Protein AF-A0A947BM06-F1 (afdb_monomer_lite)

Foldseek 3Di:
DVVLVPDDPVVPPPDPDPDQWDKDADVVVSDIDIDGPPDDPVVVVCCCPPVRPNPVPPPPVPDDVVPDPDDPDQFLLNVCCVPPPVVQEACPPDADDLGQFYHLQCVPVVDPPVVLQCCQACLVVCVVVPPVVSVVRCVVNVVRGDDRPNDDPVNSVSNVVVSVVSNCVVVVVVVVPDDDDDPDDDDDDPDPDPPPQDWDKAPWAKEQDPQPDQKIKIWIKTFGAAQAKKKFQAKDFPQAPGKWKWFFDQDPNDTDIHTDNMDIAGGRGMDTADPNGIIIIGGGGPGRADFQDWTWMWIAIPSRDIDIDIHTYHHD

Structure (mmCIF, N/CA/C/O backbone):
data_AF-A0A947BM06-F1
#
_entry.id   AF-A0A947BM06-F1
#
loop_
_atom_site.group_PDB
_atom_site.id
_atom_site.type_symbol
_atom_site.label_atom_id
_atom_site.label_alt_id
_atom_site.label_comp_id
_atom_site.label_asym_id
_atom_site.label_entity_id
_atom_site.label_seq_id
_atom_site.pdbx_PDB_ins_code
_atom_site.Cartn_x
_atom_site.Cartn_y
_atom_site.Cartn_z
_atom_site.occupancy
_atom_site.B_iso_or_equiv
_atom_site.auth_seq_id
_atom_site.auth_comp_id
_atom_site.auth_asym_id
_atom_site.auth_atom_id
_atom_site.pdbx_PDB_model_num
ATOM 1 N N . ARG A 1 1 ? -14.288 36.828 3.542 1.00 54.41 1 ARG A N 1
ATOM 2 C CA . ARG A 1 1 ? -12.883 36.647 3.086 1.00 54.41 1 ARG A CA 1
ATOM 3 C C . ARG A 1 1 ? -11.988 37.841 3.443 1.00 54.41 1 ARG A C 1
ATOM 5 O O . ARG A 1 1 ? -11.092 37.630 4.241 1.00 54.41 1 ARG A O 1
ATOM 12 N N . LYS A 1 2 ? -12.253 39.080 2.983 1.00 57.00 2 LYS A N 1
ATOM 13 C CA . LYS A 1 2 ? -11.420 40.270 3.309 1.00 57.00 2 LYS A CA 1
ATOM 14 C C . LYS A 1 2 ? -11.287 40.572 4.813 1.00 57.00 2 LYS A C 1
ATOM 16 O O . LYS A 1 2 ? -10.177 40.645 5.314 1.00 57.00 2 LYS A O 1
ATOM 21 N N . LYS A 1 3 ? -12.401 40.637 5.554 1.00 48.41 3 LYS A N 1
ATOM 22 C CA . LYS A 1 3 ? -12.403 40.913 7.011 1.00 48.41 3 LYS A CA 1
ATOM 23 C C . LYS A 1 3 ? -11.748 39.830 7.890 1.00 48.41 3 LYS A C 1
ATOM 25 O O . LYS A 1 3 ? -11.489 40.088 9.053 1.00 48.41 3 LYS A O 1
ATOM 30 N N . LEU A 1 4 ? -11.501 38.634 7.347 1.00 53.59 4 LEU A N 1
ATOM 31 C CA . LEU A 1 4 ? -10.896 37.500 8.065 1.00 53.59 4 LEU A CA 1
ATOM 32 C C . LEU A 1 4 ? -9.438 37.248 7.635 1.00 53.59 4 LEU A C 1
ATOM 34 O O . LEU A 1 4 ? -8.885 36.206 7.960 1.00 53.59 4 LEU A O 1
ATOM 38 N N . GLY A 1 5 ? -8.838 38.130 6.823 1.00 54.56 5 GLY A N 1
ATOM 39 C CA . GLY A 1 5 ? -7.495 37.918 6.259 1.00 54.56 5 GLY A CA 1
ATOM 40 C C . GLY A 1 5 ? -7.399 36.765 5.245 1.00 54.56 5 GLY A C 1
ATOM 41 O O . GLY A 1 5 ? -6.320 36.457 4.757 1.00 54.56 5 GLY A O 1
ATOM 42 N N . LEU A 1 6 ? -8.528 36.144 4.881 1.00 57.78 6 LEU A N 1
ATOM 43 C CA . LEU A 1 6 ? -8.634 35.036 3.918 1.00 57.78 6 LEU A CA 1
ATOM 44 C C . LEU A 1 6 ? -8.718 35.523 2.459 1.00 57.78 6 LEU A C 1
ATOM 46 O O . LEU A 1 6 ? -9.141 34.784 1.571 1.00 57.78 6 LEU A O 1
ATOM 50 N N . TYR A 1 7 ? -8.443 36.803 2.219 1.00 60.69 7 TYR A N 1
ATOM 51 C CA . TYR A 1 7 ? -8.418 37.399 0.891 1.00 60.69 7 TYR A CA 1
ATOM 52 C C . TYR A 1 7 ? -6.976 37.741 0.556 1.00 60.69 7 TYR A C 1
ATOM 54 O O . TYR A 1 7 ? -6.382 38.586 1.218 1.00 60.69 7 TYR A O 1
ATOM 62 N N . ILE A 1 8 ? -6.446 37.088 -0.470 1.00 63.16 8 ILE A N 1
ATOM 63 C CA . ILE A 1 8 ? -5.125 37.359 -1.027 1.00 63.16 8 ILE A CA 1
ATOM 64 C C . ILE A 1 8 ? -5.390 37.859 -2.444 1.00 63.16 8 ILE A C 1
ATOM 66 O O . ILE A 1 8 ? -6.006 37.142 -3.237 1.00 63.16 8 ILE A O 1
ATOM 70 N N . ALA A 1 9 ? -5.043 39.118 -2.710 1.00 62.88 9 ALA A N 1
ATOM 71 C CA . ALA A 1 9 ? -5.382 39.780 -3.966 1.00 62.88 9 ALA A CA 1
ATOM 72 C C . ALA A 1 9 ? -4.702 39.085 -5.156 1.00 62.88 9 ALA A C 1
ATOM 74 O O . ALA A 1 9 ? -5.333 38.923 -6.194 1.00 62.88 9 ALA A O 1
ATOM 75 N N . GLU A 1 10 ? -3.485 38.572 -4.949 1.00 58.84 10 GLU A N 1
ATOM 76 C CA . GLU A 1 10 ? -2.656 37.892 -5.952 1.00 58.84 10 GLU A CA 1
ATOM 77 C C . GLU A 1 10 ? -3.133 36.469 -6.317 1.00 58.84 10 GLU A C 1
ATOM 79 O O . GLU A 1 10 ? -2.512 35.798 -7.132 1.00 58.84 10 GLU A O 1
ATOM 84 N N . ILE A 1 11 ? -4.198 35.956 -5.685 1.00 56.44 11 ILE A N 1
ATOM 85 C CA . ILE A 1 11 ? -4.749 34.608 -5.954 1.00 56.44 11 ILE A CA 1
ATOM 86 C C . ILE A 1 11 ? -6.085 34.686 -6.709 1.00 56.44 11 ILE A C 1
ATOM 88 O O . ILE A 1 11 ? -6.546 33.701 -7.277 1.00 56.44 11 ILE A O 1
ATOM 92 N N . GLN A 1 12 ? -6.742 35.849 -6.709 1.00 55.53 12 GLN A N 1
ATOM 93 C CA . GLN A 1 12 ? -8.063 36.021 -7.328 1.00 55.53 12 GLN A CA 1
ATOM 94 C C . GLN A 1 12 ? -8.010 36.582 -8.750 1.00 55.53 12 GLN A C 1
ATOM 96 O O . GLN A 1 12 ? -9.060 36.781 -9.354 1.00 55.53 12 GLN A O 1
ATOM 101 N N . ASP A 1 13 ? -6.813 36.811 -9.285 1.00 62.03 13 ASP A N 1
ATOM 102 C CA . ASP A 1 13 ? -6.597 37.268 -10.660 1.00 62.03 13 ASP A CA 1
ATOM 103 C C . ASP A 1 13 ? -6.724 36.143 -11.706 1.00 62.03 13 ASP A C 1
ATOM 105 O O . ASP A 1 13 ? -6.619 36.398 -12.902 1.00 62.03 13 ASP A O 1
ATOM 109 N N . GLY A 1 14 ? -6.979 34.903 -11.268 1.00 60.50 14 GLY A N 1
ATOM 110 C CA . GLY A 1 14 ? -7.132 33.744 -12.148 1.00 60.50 14 GLY A CA 1
ATOM 111 C C . GLY A 1 14 ? -5.809 33.172 -12.663 1.00 60.50 14 GLY A C 1
ATOM 112 O O . GLY A 1 14 ? -5.830 32.284 -13.514 1.00 60.50 14 GLY A O 1
ATOM 113 N N . SER A 1 15 ? -4.663 33.637 -12.158 1.00 60.25 15 SER A N 1
ATOM 114 C CA . SER A 1 15 ? -3.364 33.046 -12.472 1.00 60.25 15 SER A CA 1
ATOM 115 C C . SER A 1 15 ? -3.146 31.735 -11.698 1.00 60.25 15 SER A C 1
ATOM 117 O O . SER A 1 15 ? -3.560 31.587 -10.545 1.00 60.25 15 SER A O 1
ATOM 119 N N . ASN A 1 16 ? -2.486 30.757 -12.332 1.00 59.28 16 ASN A N 1
ATOM 120 C CA . ASN A 1 16 ? -2.106 29.462 -11.740 1.00 59.28 16 ASN A CA 1
ATOM 121 C C . ASN A 1 16 ? -0.964 29.618 -10.713 1.00 59.28 16 ASN A C 1
ATOM 123 O O . ASN A 1 16 ? 0.113 29.023 -10.832 1.00 59.28 16 ASN A O 1
ATOM 127 N N . ASN A 1 17 ? -1.181 30.448 -9.697 1.00 57.62 17 ASN A N 1
ATOM 128 C CA . ASN A 1 17 ? -0.220 30.672 -8.633 1.00 57.62 17 ASN A CA 1
ATOM 129 C C . ASN A 1 17 ? -0.175 29.455 -7.699 1.00 57.62 17 ASN A C 1
ATOM 131 O O . ASN A 1 17 ? -1.184 29.024 -7.138 1.00 57.62 17 ASN A O 1
ATOM 135 N N . HIS A 1 18 ? 1.030 28.904 -7.528 1.00 63.56 18 HIS A N 1
ATOM 136 C CA . HIS A 1 18 ? 1.323 27.699 -6.748 1.00 63.56 18 HIS A CA 1
ATOM 137 C C . HIS A 1 18 ? 1.282 27.994 -5.243 1.00 63.56 18 HIS A C 1
ATOM 139 O O . HIS A 1 18 ? 2.295 27.952 -4.542 1.00 63.56 18 HIS A O 1
ATOM 145 N N . ASN A 1 19 ? 0.105 28.342 -4.725 1.00 62.78 19 ASN A N 1
ATOM 146 C CA . ASN A 1 19 ? -0.050 28.619 -3.309 1.00 62.78 19 ASN A CA 1
ATOM 147 C C . ASN A 1 19 ? -0.030 27.314 -2.497 1.00 62.78 19 ASN A C 1
ATOM 149 O O . ASN A 1 19 ? -1.036 26.621 -2.375 1.00 62.78 19 ASN A O 1
ATOM 153 N N . VAL A 1 20 ? 1.113 27.022 -1.878 1.00 73.12 20 VAL A N 1
ATOM 154 C CA . VAL A 1 20 ? 1.302 25.898 -0.944 1.00 73.12 20 VAL A CA 1
ATOM 155 C C . VAL A 1 20 ? 0.913 26.254 0.492 1.00 73.12 20 VAL A C 1
ATOM 157 O O . VAL A 1 20 ? 1.452 25.691 1.439 1.00 73.12 20 VAL A O 1
ATOM 160 N N . SER A 1 21 ? 0.005 27.214 0.686 1.00 72.38 21 SER A N 1
ATOM 161 C CA . SER A 1 21 ? -0.493 27.567 2.013 1.00 72.38 21 SER A CA 1
ATOM 162 C C . SER A 1 21 ? -1.958 27.183 2.208 1.00 72.38 21 SER A C 1
ATOM 164 O O . SER A 1 21 ? -2.837 27.526 1.423 1.00 72.38 21 SER A O 1
ATOM 166 N N . MET A 1 22 ? -2.203 26.479 3.304 1.00 78.44 22 MET A N 1
ATOM 167 C CA . MET A 1 22 ? -3.488 26.045 3.822 1.00 78.44 22 MET A CA 1
ATOM 168 C C . MET A 1 22 ? -3.803 26.842 5.087 1.00 78.44 22 MET A C 1
ATOM 170 O O . MET A 1 22 ? -2.943 27.014 5.950 1.00 78.44 22 MET A O 1
ATOM 174 N N . ILE A 1 23 ? -5.032 27.337 5.212 1.00 80.06 23 ILE A N 1
ATOM 175 C CA . ILE A 1 23 ? -5.493 28.015 6.426 1.00 80.06 23 ILE A CA 1
ATOM 176 C C . ILE A 1 23 ? -6.430 27.075 7.172 1.00 80.06 23 ILE A C 1
ATOM 178 O O . ILE A 1 23 ? -7.383 26.559 6.594 1.00 80.06 23 ILE A O 1
ATOM 182 N N . ILE A 1 24 ? -6.155 26.868 8.453 1.00 79.31 24 ILE A N 1
ATOM 183 C CA . ILE A 1 24 ? -6.931 26.008 9.344 1.00 79.31 24 ILE A CA 1
ATOM 184 C C . ILE A 1 24 ? -7.383 26.872 10.515 1.00 79.31 24 ILE A C 1
ATOM 186 O O . ILE A 1 24 ? -6.606 27.671 11.038 1.00 79.31 24 ILE A O 1
ATOM 190 N N . GLY A 1 25 ? -8.638 26.750 10.929 1.00 79.94 25 GLY A N 1
ATOM 191 C CA . GLY A 1 25 ? -9.164 27.546 12.027 1.00 79.94 25 GLY A CA 1
ATOM 192 C C . GLY A 1 25 ? -10.298 26.861 12.764 1.00 79.94 25 GLY A C 1
ATOM 193 O O . GLY A 1 25 ? -10.945 25.959 12.238 1.00 79.94 25 GLY A O 1
ATOM 194 N N . ASN A 1 26 ? -10.529 27.310 13.992 1.00 77.69 26 ASN A N 1
ATOM 195 C CA . ASN A 1 26 ? -11.653 26.918 14.820 1.00 77.69 26 ASN A CA 1
ATOM 196 C C . ASN A 1 26 ? -12.574 28.127 14.963 1.00 77.69 26 ASN A C 1
ATOM 198 O O . ASN A 1 26 ? -12.234 29.129 15.594 1.00 77.69 26 ASN A O 1
ATOM 202 N N . GLN A 1 27 ? -13.750 28.020 14.349 1.00 75.44 27 GLN A N 1
ATOM 203 C CA . GLN A 1 27 ? -14.737 29.090 14.313 1.00 75.44 27 GLN A CA 1
ATOM 204 C C . GLN A 1 27 ? -15.296 29.415 15.703 1.00 75.44 27 GLN A C 1
ATOM 206 O O . GLN A 1 27 ? -15.486 30.588 16.008 1.00 75.44 27 GLN A O 1
ATOM 211 N N . ALA A 1 28 ? -15.515 28.407 16.551 1.00 68.12 28 ALA A N 1
ATOM 212 C CA . ALA A 1 28 ? -16.069 28.594 17.891 1.00 68.12 28 ALA A CA 1
ATOM 213 C C . ALA A 1 28 ? -15.107 29.358 18.813 1.00 68.12 28 ALA A C 1
ATOM 215 O O . ALA A 1 28 ? -15.546 30.118 19.672 1.00 68.12 28 ALA A O 1
ATOM 216 N N . THR A 1 29 ? -13.795 29.189 18.619 1.00 71.00 29 THR A N 1
ATOM 217 C CA . THR A 1 29 ? -12.767 29.923 19.378 1.00 71.00 29 THR A CA 1
ATOM 218 C C . THR A 1 29 ? -12.272 31.183 18.662 1.00 71.00 29 THR A C 1
ATOM 220 O O . THR A 1 29 ? -11.539 31.968 19.258 1.00 71.00 29 THR A O 1
ATOM 223 N N . GLY A 1 30 ? -12.658 31.394 17.398 1.00 73.69 30 GLY A N 1
ATOM 224 C CA . GLY A 1 30 ? -12.238 32.532 16.576 1.00 73.69 30 GLY A CA 1
ATOM 225 C C . GLY A 1 30 ? -10.768 32.496 16.141 1.00 73.69 30 GLY A C 1
ATOM 226 O O . GLY A 1 30 ? -10.224 33.526 15.743 1.00 73.69 30 GLY A O 1
ATOM 227 N N . ARG A 1 31 ? -10.102 31.338 16.220 1.00 71.44 31 ARG A N 1
ATOM 228 C CA . ARG A 1 31 ? -8.653 31.205 15.990 1.00 71.44 31 ARG A CA 1
ATOM 229 C C . ARG A 1 31 ? -8.354 30.636 14.611 1.00 71.44 31 ARG A C 1
ATOM 231 O O . ARG A 1 31 ? -8.987 29.673 14.192 1.00 71.44 31 ARG A O 1
ATOM 238 N N . TRP A 1 32 ? -7.351 31.195 13.938 1.00 76.12 32 TRP A N 1
ATOM 239 C CA . TRP A 1 32 ? -6.964 30.833 12.571 1.00 76.12 32 TRP A CA 1
ATOM 240 C C . TRP A 1 32 ? -5.444 30.802 12.426 1.00 76.12 32 TRP A C 1
ATOM 242 O O . TRP A 1 32 ? -4.756 31.679 12.943 1.00 76.12 32 TRP A O 1
ATOM 252 N N . MET A 1 33 ? -4.919 29.823 11.696 1.00 79.56 33 MET A N 1
ATOM 253 C CA . MET A 1 33 ? -3.490 29.658 11.428 1.00 79.56 33 MET A CA 1
ATOM 254 C C . MET A 1 33 ? -3.237 29.296 9.962 1.00 79.56 33 MET A C 1
ATOM 256 O O . MET A 1 33 ? -4.041 28.608 9.340 1.00 79.56 33 MET A O 1
ATOM 260 N N . LYS A 1 34 ? -2.104 29.749 9.414 1.00 79.94 34 LYS A N 1
ATOM 261 C CA . LYS A 1 34 ? -1.658 29.491 8.035 1.00 79.94 34 LYS A CA 1
ATOM 262 C C . LYS A 1 34 ? -0.470 28.521 8.053 1.00 79.94 34 LYS A C 1
ATOM 264 O O . LYS A 1 34 ? 0.504 28.783 8.755 1.00 79.94 34 LYS A O 1
ATOM 269 N N . ARG A 1 35 ? -0.551 27.416 7.306 1.00 81.00 35 ARG A N 1
ATOM 270 C CA . ARG A 1 35 ? 0.419 26.301 7.267 1.00 81.00 35 ARG A CA 1
ATOM 271 C C . ARG A 1 35 ? 0.630 25.765 5.860 1.00 81.00 35 ARG A C 1
ATOM 273 O O . ARG A 1 35 ? -0.058 26.195 4.947 1.00 81.00 35 ARG A O 1
ATOM 280 N N . SER A 1 36 ? 1.572 24.842 5.685 1.00 79.81 36 SER A N 1
ATOM 281 C CA . SER A 1 36 ? 1.744 24.107 4.428 1.00 79.81 36 SER A CA 1
ATOM 282 C C . SER A 1 36 ? 0.993 22.772 4.483 1.00 79.81 36 SER A C 1
ATOM 284 O O . SER A 1 36 ? 1.071 22.087 5.503 1.00 79.81 36 SER A O 1
ATOM 286 N N . PRO A 1 37 ? 0.299 22.346 3.410 1.00 72.44 37 PRO A N 1
ATOM 287 C CA . PRO A 1 37 ? -0.296 21.012 3.345 1.00 72.44 37 PRO A CA 1
ATOM 288 C C . PRO A 1 37 ? 0.759 19.892 3.257 1.00 72.44 37 PRO A C 1
ATOM 290 O O . PRO A 1 37 ? 0.414 18.727 3.420 1.00 72.44 37 PRO A O 1
ATOM 293 N N . PHE A 1 38 ? 2.034 20.232 3.025 1.00 75.25 38 PHE A N 1
ATOM 294 C CA . PHE A 1 38 ? 3.157 19.287 2.947 1.00 75.25 38 PHE A CA 1
ATOM 295 C C . PHE A 1 38 ? 3.980 19.202 4.241 1.00 75.25 38 PHE A C 1
ATOM 297 O O . PHE A 1 38 ? 5.079 18.649 4.250 1.00 75.25 38 PHE A O 1
ATOM 304 N N . GLU A 1 39 ? 3.496 19.796 5.329 1.00 76.94 39 GLU A N 1
ATOM 305 C CA . GLU A 1 39 ? 4.171 19.749 6.624 1.00 76.94 39 GLU A CA 1
ATOM 306 C C . GLU A 1 39 ? 4.038 18.360 7.278 1.00 76.94 39 GLU A C 1
ATOM 308 O O . GLU A 1 39 ? 3.242 17.518 6.857 1.00 76.94 39 GLU A O 1
ATOM 313 N N . ASN A 1 40 ? 4.845 18.089 8.308 1.00 82.31 40 ASN A N 1
ATOM 314 C CA . ASN A 1 40 ? 4.820 16.801 8.996 1.00 82.31 40 ASN A CA 1
ATOM 315 C C . ASN A 1 40 ? 3.427 16.553 9.623 1.00 82.31 40 ASN A C 1
ATOM 317 O O . ASN A 1 40 ? 2.970 17.381 10.420 1.00 82.31 40 ASN A O 1
ATOM 321 N N . PRO A 1 41 ? 2.768 15.412 9.332 1.00 79.62 41 PRO A N 1
ATOM 322 C CA . PRO A 1 41 ? 1.404 15.150 9.787 1.00 79.62 41 PRO A CA 1
ATOM 323 C C . PRO A 1 41 ? 1.270 15.106 11.315 1.00 79.62 41 PRO A C 1
ATOM 325 O O . PRO A 1 41 ? 0.223 15.480 11.836 1.00 79.62 41 PRO A O 1
ATOM 328 N N . HIS A 1 42 ? 2.319 14.713 12.044 1.00 73.69 42 HIS A N 1
ATOM 329 C CA . HIS A 1 42 ? 2.301 14.679 13.509 1.00 73.69 42 HIS A CA 1
ATOM 330 C C . HIS A 1 42 ? 2.343 16.085 14.119 1.00 73.69 42 HIS A C 1
ATOM 332 O O . HIS A 1 42 ? 1.584 16.369 15.041 1.00 73.69 42 HIS A O 1
ATOM 338 N N . LEU A 1 43 ? 3.166 16.987 13.569 1.00 76.75 43 LEU A N 1
ATOM 339 C CA . LEU A 1 43 ? 3.213 18.386 14.014 1.00 76.75 43 LEU A CA 1
ATOM 340 C C . LEU A 1 43 ? 1.915 19.125 13.682 1.00 76.75 43 LEU A C 1
ATOM 342 O O . LEU A 1 43 ? 1.431 19.914 14.491 1.00 76.75 43 LEU A O 1
ATOM 346 N N . LEU A 1 44 ? 1.324 18.850 12.515 1.00 80.06 44 LEU A N 1
ATOM 347 C CA . LEU A 1 44 ? 0.025 19.412 12.151 1.00 80.06 44 LEU A CA 1
ATOM 348 C C . LEU A 1 44 ? -1.084 18.922 13.089 1.00 80.06 44 LEU A C 1
ATOM 350 O O . LEU A 1 44 ? -1.885 19.734 13.548 1.00 80.06 44 LEU A O 1
ATOM 354 N N . ALA A 1 45 ? -1.120 17.624 13.407 1.00 79.44 45 ALA A N 1
ATOM 355 C CA . ALA A 1 45 ? -2.099 17.065 14.336 1.00 79.44 45 ALA A CA 1
ATOM 356 C C . ALA A 1 45 ? -1.973 17.675 15.742 1.00 79.44 45 ALA A C 1
ATOM 358 O O . ALA A 1 45 ? -2.985 18.067 16.323 1.00 79.44 45 ALA A O 1
ATOM 359 N N . ASP A 1 46 ? -0.745 17.825 16.251 1.00 78.19 46 ASP A N 1
ATOM 360 C CA . ASP A 1 46 ? -0.480 18.457 17.547 1.00 78.19 46 ASP A CA 1
ATOM 361 C C . ASP A 1 46 ? -0.954 19.916 17.581 1.00 78.19 46 ASP A C 1
ATOM 363 O O . ASP A 1 46 ? -1.695 20.325 18.474 1.00 78.19 46 ASP A O 1
ATOM 367 N N . GLN A 1 47 ? -0.617 20.704 16.558 1.00 76.44 47 GLN A N 1
ATOM 368 C CA . GLN A 1 47 ? -1.037 22.102 16.488 1.00 76.44 47 GLN A CA 1
ATOM 369 C C . GLN A 1 47 ? -2.558 22.248 16.377 1.00 76.44 47 GLN A C 1
ATOM 371 O O . GLN A 1 47 ? -3.135 23.136 17.005 1.00 76.44 47 GLN A O 1
ATOM 376 N N . ILE A 1 48 ? -3.227 21.375 15.623 1.00 78.06 48 ILE A N 1
ATOM 377 C CA . ILE A 1 48 ? -4.691 21.372 15.550 1.00 78.06 48 ILE A CA 1
ATOM 378 C C . ILE A 1 48 ? -5.287 21.024 16.923 1.00 78.06 48 ILE A C 1
ATOM 380 O O . ILE A 1 48 ? -6.169 21.742 17.389 1.00 78.06 48 ILE A O 1
ATOM 384 N N . GLY A 1 49 ? -4.780 19.990 17.598 1.00 72.44 49 GLY A N 1
ATOM 385 C CA . GLY A 1 49 ? -5.295 19.534 18.895 1.00 72.44 49 GLY A CA 1
ATOM 386 C C . GLY A 1 49 ? -4.989 20.463 20.078 1.00 72.44 49 GLY A C 1
ATOM 387 O O . GLY A 1 49 ? -5.797 20.587 21.001 1.00 72.44 49 GLY A O 1
ATOM 388 N N . ASN A 1 50 ? -3.861 21.170 20.048 1.00 71.56 50 ASN A N 1
ATOM 389 C CA . ASN A 1 50 ? -3.421 22.006 21.166 1.00 71.56 50 ASN A CA 1
ATOM 390 C C . ASN A 1 50 ? -3.727 23.489 20.941 1.00 71.56 50 ASN A C 1
ATOM 392 O O . ASN A 1 50 ? -4.229 24.175 21.835 1.00 71.56 50 ASN A O 1
ATOM 396 N N . TRP A 1 51 ? -3.463 24.014 19.742 1.00 69.56 51 TRP A N 1
ATOM 397 C CA . TRP A 1 51 ? -3.574 25.449 19.475 1.00 69.56 51 TRP A CA 1
ATOM 398 C C . TRP A 1 51 ? -5.004 25.871 19.129 1.00 69.56 51 TRP A C 1
ATOM 400 O O . TRP A 1 51 ? -5.475 26.888 19.638 1.00 69.56 51 TRP A O 1
ATOM 410 N N . LEU A 1 52 ? -5.728 25.103 18.308 1.00 70.62 52 LEU A N 1
ATOM 411 C CA . LEU A 1 52 ? -7.087 25.476 17.888 1.00 70.62 52 LEU A CA 1
ATOM 412 C C . LEU A 1 52 ? -8.154 25.174 18.949 1.00 70.62 52 LEU A C 1
ATOM 414 O O . LEU A 1 52 ? -9.189 25.846 18.982 1.00 70.62 52 LEU A O 1
ATOM 418 N N . THR A 1 53 ? -7.903 24.199 19.821 1.00 68.62 53 THR A N 1
ATOM 419 C CA . THR A 1 53 ? -8.883 23.673 20.786 1.00 68.62 53 THR A CA 1
ATOM 420 C C . THR A 1 53 ? -8.489 23.839 22.260 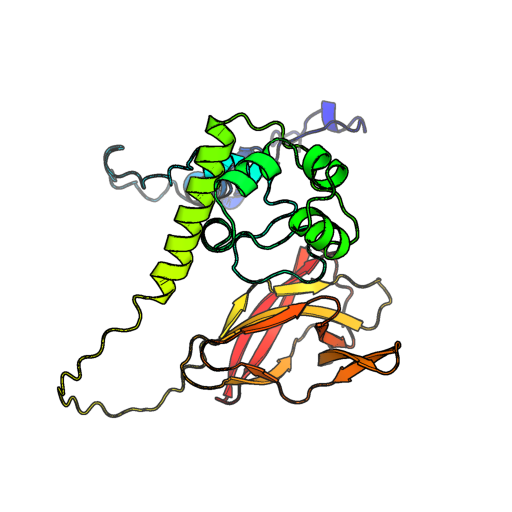1.00 68.62 53 THR A C 1
ATOM 422 O O . THR A 1 53 ? -9.363 23.746 23.117 1.00 68.62 53 THR A O 1
ATOM 425 N N . GLY A 1 54 ? -7.222 24.126 22.593 1.00 57.75 54 GLY A N 1
ATOM 426 C CA . GLY A 1 54 ? -6.664 23.709 23.891 1.00 57.75 54 GLY A CA 1
ATOM 427 C C . GLY A 1 54 ? -6.204 24.747 24.927 1.00 57.75 54 GLY A C 1
ATOM 428 O O . GLY A 1 54 ? -5.634 24.325 25.924 1.00 57.75 54 GLY A O 1
ATOM 429 N N . TRP A 1 55 ? -6.431 26.066 24.814 1.00 55.09 55 TRP A N 1
ATOM 430 C CA . TRP A 1 55 ? -5.858 27.016 25.812 1.00 55.09 55 TRP A CA 1
ATOM 431 C C . TRP A 1 55 ? -6.679 27.228 27.107 1.00 55.09 55 TRP A C 1
ATOM 433 O O . TRP A 1 55 ? -6.409 28.156 27.863 1.00 55.09 55 TRP A O 1
ATOM 443 N N . LYS A 1 56 ? -7.678 26.387 27.412 1.00 52.97 56 LYS A N 1
ATOM 444 C CA . LYS A 1 56 ? -8.314 26.372 28.753 1.00 52.97 56 LYS A CA 1
ATOM 445 C C . LYS A 1 56 ? -7.826 25.250 29.664 1.00 52.97 56 LYS A C 1
ATOM 447 O O . LYS A 1 56 ? -8.075 25.319 30.866 1.00 52.97 56 LYS A O 1
ATOM 452 N N . ALA A 1 57 ? -7.074 24.278 29.153 1.00 50.09 57 ALA A N 1
ATOM 453 C CA . ALA A 1 57 ? -6.263 23.460 30.035 1.00 50.09 57 ALA A CA 1
ATOM 454 C C . ALA A 1 57 ? -5.074 24.327 30.445 1.00 50.09 57 ALA A C 1
ATOM 456 O O . ALA A 1 57 ? -4.198 24.627 29.635 1.00 50.09 57 ALA A O 1
ATOM 457 N N . ARG A 1 58 ? -5.060 24.784 31.700 1.00 40.84 58 ARG A N 1
ATOM 458 C CA . ARG A 1 58 ? -3.818 25.223 32.333 1.00 40.84 58 ARG A CA 1
ATOM 459 C C . ARG A 1 58 ? -2.851 24.072 32.092 1.00 40.84 58 ARG A C 1
ATOM 461 O O . ARG A 1 58 ? -3.084 22.992 32.628 1.00 40.84 58 ARG A O 1
ATOM 468 N N . GLN A 1 59 ? -1.845 24.266 31.235 1.00 50.59 59 GLN A N 1
ATOM 469 C CA . GLN A 1 59 ? -0.728 23.341 31.183 1.00 50.59 59 GLN A CA 1
ATOM 470 C C . GLN A 1 59 ? -0.253 23.275 32.632 1.00 50.59 59 GLN A C 1
ATOM 472 O O . GLN A 1 59 ? 0.306 24.241 33.161 1.00 50.59 59 GLN A O 1
ATOM 477 N N . ALA A 1 60 ? -0.544 22.163 33.318 1.00 47.25 60 ALA A N 1
ATOM 478 C CA . ALA A 1 60 ? 0.348 21.718 34.367 1.00 47.25 60 ALA A CA 1
ATOM 479 C C . ALA A 1 60 ? 1.726 21.869 33.736 1.00 47.25 60 ALA A C 1
ATOM 481 O O . ALA A 1 60 ? 1.881 21.447 32.592 1.00 47.25 60 ALA A O 1
ATOM 482 N N . ARG A 1 61 ? 2.646 22.592 34.379 1.00 53.94 61 ARG A N 1
ATOM 483 C CA . ARG A 1 61 ? 4.030 22.705 33.914 1.00 53.94 61 ARG A CA 1
ATOM 484 C C . ARG A 1 61 ? 4.527 21.281 33.651 1.00 53.94 61 ARG A C 1
ATOM 486 O O . ARG A 1 61 ? 4.942 20.599 34.581 1.00 53.94 61 ARG A O 1
ATOM 493 N N . SER A 1 62 ? 4.374 20.799 32.424 1.00 52.31 62 SER A N 1
ATOM 494 C CA . SER A 1 62 ? 4.574 19.403 32.077 1.00 52.31 62 SER A CA 1
ATOM 495 C C . SER A 1 62 ? 5.971 19.329 31.514 1.00 52.31 62 SER A C 1
ATOM 497 O O . SER A 1 62 ? 6.154 19.291 30.304 1.00 52.31 62 SER A O 1
ATOM 499 N N . GLY A 1 63 ? 6.927 19.380 32.439 1.00 50.88 63 GLY A N 1
ATOM 500 C CA . GLY A 1 63 ? 8.330 19.100 32.197 1.00 50.88 63 GLY A CA 1
ATOM 501 C C . GLY A 1 63 ? 9.075 20.171 31.413 1.00 50.88 63 GLY A C 1
ATOM 502 O O . GLY A 1 63 ? 8.590 20.733 30.436 1.00 50.88 63 GLY A O 1
ATOM 503 N N . ASP A 1 64 ? 10.310 20.407 31.830 1.00 57.66 64 ASP A N 1
ATOM 504 C CA . ASP A 1 64 ? 11.368 20.836 30.927 1.00 57.66 64 ASP A CA 1
ATOM 505 C C . ASP A 1 64 ? 11.336 20.036 29.613 1.00 57.66 64 ASP A C 1
ATOM 507 O O . ASP A 1 64 ? 10.874 18.891 29.578 1.00 57.66 64 ASP A O 1
ATOM 511 N N . TYR A 1 65 ? 11.939 20.586 28.554 1.00 56.53 65 TYR A N 1
ATOM 512 C CA . TYR A 1 65 ? 12.270 19.865 27.312 1.00 56.53 65 TYR A CA 1
ATOM 513 C C . TYR A 1 65 ? 12.909 18.477 27.546 1.00 56.53 65 TYR A C 1
ATOM 515 O O . TYR A 1 65 ? 12.885 17.639 26.651 1.00 56.53 65 TYR A O 1
ATOM 523 N N . ALA A 1 66 ? 13.423 18.222 28.753 1.00 65.75 66 ALA A N 1
ATOM 524 C CA . ALA A 1 66 ? 13.857 16.926 29.259 1.00 65.75 66 ALA A CA 1
ATOM 525 C C . ALA A 1 66 ? 12.830 15.782 29.105 1.00 65.75 66 ALA A C 1
ATOM 527 O O . ALA A 1 66 ? 13.245 14.637 28.986 1.00 65.75 66 ALA A O 1
ATOM 528 N N . ASN A 1 67 ? 11.519 16.066 29.089 1.00 63.22 67 ASN A N 1
ATOM 529 C CA . ASN A 1 67 ? 10.466 15.042 28.985 1.00 63.22 67 ASN A CA 1
ATOM 530 C C . ASN A 1 67 ? 9.775 15.002 27.608 1.00 63.22 67 ASN A C 1
ATOM 532 O O . ASN A 1 67 ? 8.709 14.397 27.472 1.00 63.22 67 ASN A O 1
ATOM 536 N N . ALA A 1 68 ? 10.321 15.679 26.592 1.00 66.56 68 ALA A N 1
ATOM 537 C CA . ALA A 1 68 ? 9.759 15.623 25.246 1.00 66.56 68 ALA A CA 1
ATOM 538 C C . ALA A 1 68 ? 9.895 14.199 24.664 1.00 66.56 68 ALA A C 1
ATOM 540 O O . ALA A 1 68 ? 10.941 13.574 24.849 1.00 66.56 68 ALA A O 1
ATOM 541 N N . PRO A 1 69 ? 8.883 13.677 23.940 1.00 63.25 69 PRO A N 1
ATOM 542 C CA . PRO A 1 69 ? 9.011 12.397 23.254 1.00 63.25 69 PRO A CA 1
ATOM 543 C C . PRO A 1 69 ? 10.192 12.444 22.284 1.00 63.25 69 PRO A C 1
ATOM 545 O O . PRO A 1 69 ? 10.259 13.335 21.433 1.00 63.25 69 PRO A O 1
ATOM 548 N N . GLU A 1 70 ? 11.112 11.488 22.393 1.00 71.69 70 GLU A N 1
ATOM 549 C CA . GLU A 1 70 ? 12.219 11.397 21.448 1.00 71.69 70 GLU A CA 1
ATOM 550 C C . GLU A 1 70 ? 11.675 11.120 20.045 1.00 71.69 70 GLU A C 1
ATOM 552 O O . GLU A 1 70 ? 10.988 10.127 19.786 1.00 71.69 70 GLU A O 1
ATOM 557 N N . LEU A 1 71 ? 11.975 12.026 19.115 1.00 67.62 71 LEU A N 1
ATOM 558 C CA . LEU A 1 71 ? 11.671 11.802 17.713 1.00 67.62 71 LEU A CA 1
ATOM 559 C C . LEU A 1 71 ? 12.555 10.669 17.204 1.00 67.62 71 LEU A C 1
ATOM 561 O O . LEU A 1 71 ? 13.768 10.666 17.421 1.00 67.62 71 LEU A O 1
ATOM 565 N N . ARG A 1 72 ? 11.951 9.726 16.475 1.00 73.50 72 ARG A N 1
ATOM 566 C CA . ARG A 1 72 ? 12.694 8.642 15.832 1.00 73.50 72 ARG A CA 1
ATOM 567 C C . ARG A 1 72 ? 13.818 9.230 14.979 1.00 73.50 72 ARG A C 1
ATOM 569 O O . ARG A 1 72 ? 13.559 9.941 14.006 1.00 73.50 72 ARG A O 1
ATOM 576 N N . ASN A 1 73 ? 15.054 8.883 15.322 1.00 78.00 73 ASN A N 1
ATOM 577 C CA . ASN A 1 73 ? 16.214 9.264 14.536 1.00 78.00 73 ASN A CA 1
ATOM 578 C C . ASN A 1 73 ? 16.227 8.452 13.232 1.00 78.00 73 ASN A C 1
ATOM 580 O O . ASN A 1 73 ? 16.396 7.232 13.244 1.00 78.00 73 ASN A O 1
ATOM 584 N N . ILE A 1 74 ? 15.986 9.123 12.107 1.00 82.56 74 ILE A N 1
ATOM 585 C CA . ILE A 1 74 ? 15.984 8.497 10.783 1.00 82.56 74 ILE A CA 1
ATOM 586 C C . ILE A 1 74 ? 17.438 8.326 10.348 1.00 82.56 74 ILE A C 1
ATOM 588 O O . ILE A 1 74 ? 18.147 9.311 10.133 1.00 82.56 74 ILE A O 1
ATOM 592 N N . SER A 1 75 ? 17.876 7.077 10.182 1.00 88.94 75 SER A N 1
ATOM 593 C CA . SER A 1 75 ? 19.239 6.788 9.735 1.00 88.94 75 SER A CA 1
ATOM 594 C C . SER A 1 75 ? 19.484 7.304 8.311 1.00 88.94 75 SER A C 1
ATOM 596 O O . SER A 1 75 ? 18.562 7.454 7.502 1.00 88.94 75 SER A O 1
ATOM 598 N N . ARG A 1 76 ? 20.752 7.542 7.956 1.00 90.56 76 ARG A N 1
ATOM 599 C CA . ARG A 1 76 ? 21.111 7.956 6.591 1.00 90.56 76 ARG A CA 1
ATOM 600 C C . ARG A 1 76 ? 20.661 6.933 5.539 1.00 90.56 76 ARG A C 1
ATOM 602 O O . ARG A 1 76 ? 20.194 7.331 4.474 1.00 90.56 76 ARG A O 1
ATOM 609 N N . GLY A 1 77 ? 20.760 5.639 5.847 1.00 90.56 77 GLY A N 1
ATOM 610 C CA . GLY A 1 77 ? 20.278 4.561 4.980 1.00 90.56 77 GLY A CA 1
ATOM 611 C C . GLY A 1 77 ? 18.763 4.599 4.775 1.00 90.56 77 GLY A C 1
ATOM 612 O O . GLY A 1 77 ? 18.299 4.487 3.641 1.00 90.56 77 GLY A O 1
ATOM 613 N N . GLU A 1 78 ? 17.997 4.868 5.838 1.00 92.06 78 GLU A N 1
ATOM 614 C CA . GLU A 1 78 ? 16.541 5.025 5.754 1.00 92.06 78 GLU A CA 1
ATOM 615 C C . GLU A 1 78 ? 16.153 6.214 4.863 1.00 92.06 78 GLU A C 1
ATOM 617 O O . GLU A 1 78 ? 15.257 6.100 4.025 1.00 92.06 78 GLU A O 1
ATOM 622 N N . GLN A 1 79 ? 16.854 7.348 4.979 1.00 89.06 79 GLN A N 1
ATOM 623 C CA . GLN A 1 79 ? 16.618 8.510 4.111 1.00 89.06 79 GLN A CA 1
ATOM 624 C C . GLN A 1 79 ? 16.839 8.173 2.634 1.00 89.06 79 GLN A C 1
ATOM 626 O O . GLN A 1 79 ? 16.015 8.530 1.789 1.00 89.06 79 GLN A O 1
ATOM 631 N N . ILE A 1 80 ? 17.937 7.480 2.316 1.00 90.50 80 ILE A N 1
ATOM 632 C CA . ILE A 1 80 ? 18.250 7.065 0.943 1.00 90.50 80 ILE A CA 1
ATOM 633 C C . ILE A 1 80 ? 17.154 6.131 0.431 1.00 90.50 80 ILE A C 1
ATOM 635 O O . ILE A 1 80 ? 16.591 6.387 -0.632 1.00 90.50 80 ILE A O 1
ATOM 639 N N . PHE A 1 81 ? 16.780 5.110 1.204 1.00 94.12 81 PHE A N 1
ATOM 640 C CA . PHE A 1 81 ? 15.741 4.166 0.801 1.00 94.12 81 PHE A CA 1
ATOM 641 C C . PHE A 1 81 ? 14.407 4.870 0.508 1.00 94.12 81 PHE A C 1
ATOM 643 O O . PHE A 1 81 ? 13.827 4.695 -0.566 1.00 94.12 81 PHE A O 1
ATOM 650 N N . ARG A 1 82 ? 13.946 5.731 1.424 1.00 89.88 82 ARG A N 1
ATOM 651 C CA . ARG A 1 82 ? 12.657 6.435 1.306 1.00 89.88 82 ARG A CA 1
ATOM 652 C C . ARG A 1 82 ? 12.606 7.448 0.166 1.00 89.88 82 ARG A C 1
ATOM 654 O O . ARG A 1 82 ? 11.520 7.747 -0.315 1.00 89.88 82 ARG A O 1
ATOM 661 N N . THR A 1 83 ? 13.744 7.996 -0.250 1.00 87.12 83 THR A N 1
ATOM 662 C CA . THR A 1 83 ? 13.791 9.024 -1.305 1.00 87.12 83 THR A CA 1
ATOM 663 C C . THR A 1 83 ? 14.165 8.470 -2.674 1.00 87.12 83 THR A C 1
ATOM 665 O O . THR A 1 83 ? 13.834 9.090 -3.680 1.00 87.12 83 THR A O 1
ATOM 668 N N . ARG A 1 84 ? 14.856 7.325 -2.729 1.00 91.81 84 ARG A N 1
ATOM 669 C CA . ARG A 1 84 ? 15.451 6.798 -3.966 1.00 91.81 84 ARG A CA 1
ATOM 670 C C . ARG A 1 84 ? 15.005 5.383 -4.332 1.00 91.81 84 ARG A C 1
ATOM 672 O O . ARG A 1 84 ? 15.084 5.031 -5.501 1.00 91.81 84 ARG A O 1
ATOM 679 N N . CYS A 1 85 ? 14.561 4.568 -3.376 1.00 92.00 85 CYS A N 1
ATOM 680 C CA . CYS A 1 85 ? 14.328 3.135 -3.603 1.00 92.00 85 CYS A CA 1
ATOM 681 C C . CYS A 1 85 ? 12.854 2.729 -3.464 1.00 92.00 85 CYS A C 1
ATOM 683 O O . CYS A 1 85 ? 12.389 1.865 -4.204 1.00 92.00 85 CYS A O 1
ATOM 685 N N . ILE A 1 86 ? 12.111 3.365 -2.552 1.00 91.94 86 ILE A N 1
ATOM 686 C CA . ILE A 1 86 ? 10.746 2.956 -2.173 1.00 91.94 86 ILE A CA 1
ATOM 687 C C . ILE A 1 86 ? 9.717 3.046 -3.310 1.00 91.94 86 ILE A C 1
ATOM 689 O O . ILE A 1 86 ? 8.671 2.410 -3.247 1.00 91.94 86 ILE A O 1
ATOM 693 N N . SER A 1 87 ? 9.997 3.827 -4.358 1.00 87.69 87 SER A N 1
ATOM 694 C CA . SER A 1 87 ? 9.120 3.931 -5.530 1.00 87.69 87 SER A CA 1
ATOM 695 C C . SER A 1 87 ? 9.039 2.630 -6.326 1.00 87.69 87 SER A C 1
ATOM 697 O O . SER A 1 87 ? 8.048 2.404 -7.012 1.00 87.69 87 SER A O 1
ATOM 699 N N . CYS A 1 88 ? 10.084 1.799 -6.256 1.00 90.81 88 CYS A N 1
ATOM 700 C CA . CYS A 1 88 ? 10.186 0.563 -7.031 1.00 90.81 88 CYS A CA 1
ATOM 701 C C . CYS A 1 88 ? 10.317 -0.683 -6.151 1.00 90.81 88 CYS A C 1
ATOM 703 O O . CYS A 1 88 ? 9.928 -1.762 -6.584 1.00 90.81 88 CYS A O 1
ATOM 705 N N . HIS A 1 89 ? 10.860 -0.542 -4.940 1.00 94.06 89 HIS A N 1
ATOM 706 C CA . HIS A 1 89 ? 11.166 -1.651 -4.045 1.00 94.06 89 HIS A CA 1
ATOM 707 C C . HIS A 1 89 ? 10.365 -1.586 -2.748 1.00 94.06 89 HIS A C 1
ATOM 709 O O . HIS A 1 89 ? 10.240 -0.528 -2.127 1.00 94.06 89 HIS A O 1
ATOM 715 N N . SER A 1 90 ? 9.910 -2.747 -2.285 1.00 91.38 90 SER A N 1
ATOM 716 C CA . SER A 1 90 ? 9.314 -2.931 -0.963 1.00 91.38 90 SER A CA 1
ATOM 717 C C . SER A 1 90 ? 10.316 -3.528 0.038 1.00 91.38 90 SER A C 1
ATOM 719 O O . SER A 1 90 ? 11.320 -4.130 -0.339 1.00 91.38 90 SER A O 1
ATOM 721 N N . LEU A 1 91 ? 10.046 -3.335 1.333 1.00 89.81 91 LEU A N 1
ATOM 722 C CA . LEU A 1 91 ? 10.747 -3.968 2.465 1.00 89.81 91 LEU A CA 1
ATOM 723 C C . LEU A 1 91 ? 9.729 -4.662 3.379 1.00 89.81 91 LEU A C 1
ATOM 725 O O . LEU A 1 91 ? 9.712 -4.479 4.592 1.00 89.81 91 LEU A O 1
ATOM 729 N N . THR A 1 92 ? 8.799 -5.391 2.771 1.00 83.50 92 THR A N 1
ATOM 730 C CA . THR A 1 92 ? 7.641 -5.969 3.469 1.00 83.50 92 THR A CA 1
ATOM 731 C C . THR A 1 92 ? 7.696 -7.489 3.555 1.00 83.50 92 THR A C 1
ATOM 733 O O . THR A 1 92 ? 6.895 -8.083 4.274 1.00 83.50 92 THR A O 1
ATOM 736 N N . GLY A 1 93 ? 8.619 -8.130 2.831 1.00 82.06 93 GLY A N 1
ATOM 737 C CA . GLY A 1 93 ? 8.738 -9.587 2.758 1.00 82.06 93 GLY A CA 1
ATOM 738 C C . GLY A 1 93 ? 7.720 -10.256 1.846 1.00 82.06 93 GLY A C 1
ATOM 739 O O . GLY A 1 93 ? 7.751 -11.474 1.696 1.00 82.06 93 GLY A O 1
ATOM 740 N N . LYS A 1 94 ? 6.820 -9.481 1.235 1.00 80.12 94 LYS A N 1
ATOM 741 C CA . LYS A 1 94 ? 5.870 -9.957 0.234 1.00 80.12 94 LYS A CA 1
ATOM 742 C C . LYS A 1 94 ? 6.078 -9.158 -1.037 1.00 80.12 94 LYS A C 1
ATOM 744 O O . LYS A 1 94 ? 6.010 -7.931 -1.022 1.00 80.12 94 LYS A O 1
ATOM 749 N N . GLU A 1 95 ? 6.312 -9.866 -2.128 1.00 78.94 95 GLU A N 1
ATOM 750 C CA . GLU A 1 95 ? 6.390 -9.239 -3.435 1.00 78.94 95 GLU A CA 1
ATOM 751 C C . GLU A 1 95 ? 4.998 -8.774 -3.874 1.00 78.94 95 GLU A C 1
ATOM 753 O O . GLU A 1 95 ? 4.015 -9.504 -3.730 1.00 78.94 95 GLU A O 1
ATOM 758 N N . LEU A 1 96 ? 4.897 -7.531 -4.341 1.00 74.94 96 LEU A N 1
ATOM 759 C CA . LEU A 1 96 ? 3.624 -6.937 -4.743 1.00 74.94 96 LEU A CA 1
ATOM 760 C C . LEU A 1 96 ? 3.277 -7.350 -6.181 1.00 74.94 96 LEU A C 1
ATOM 762 O O . LEU A 1 96 ? 4.148 -7.394 -7.051 1.00 74.94 96 LEU A O 1
ATOM 766 N N . ALA A 1 97 ? 1.998 -7.614 -6.455 1.00 71.38 97 ALA A N 1
ATOM 767 C CA . ALA A 1 97 ? 1.529 -7.842 -7.819 1.00 71.38 97 ALA A CA 1
ATOM 768 C C . ALA A 1 97 ? 1.784 -6.586 -8.674 1.00 71.38 97 ALA A C 1
ATOM 770 O O . ALA A 1 97 ? 1.406 -5.479 -8.293 1.00 71.38 97 ALA A O 1
ATOM 771 N N . GLY A 1 98 ? 2.472 -6.749 -9.809 1.00 77.94 98 GLY A N 1
ATOM 772 C CA . GLY A 1 98 ? 2.895 -5.627 -10.654 1.00 77.94 98 GLY A CA 1
ATOM 773 C C . GLY A 1 98 ? 4.053 -4.797 -10.085 1.00 77.94 98 GLY A C 1
ATOM 774 O O . GLY A 1 98 ? 4.249 -3.663 -10.521 1.00 77.94 98 GLY A O 1
ATOM 775 N N . ALA A 1 99 ? 4.814 -5.326 -9.118 1.00 82.12 99 ALA A N 1
ATOM 776 C CA . ALA A 1 99 ? 5.985 -4.642 -8.582 1.00 82.12 99 ALA A CA 1
ATOM 777 C C . ALA A 1 99 ? 6.980 -4.260 -9.692 1.00 82.12 99 ALA A C 1
ATOM 779 O O . ALA A 1 99 ? 7.302 -5.057 -10.574 1.00 82.12 99 ALA A O 1
ATOM 780 N N . LEU A 1 100 ? 7.494 -3.029 -9.620 1.00 87.88 100 LEU A N 1
ATOM 781 C CA . LEU A 1 100 ? 8.518 -2.528 -10.543 1.00 87.88 100 LEU A CA 1
ATOM 782 C C . LEU A 1 100 ? 9.902 -3.124 -10.251 1.00 87.88 100 LEU A C 1
ATOM 784 O O . LEU A 1 100 ? 10.767 -3.135 -11.122 1.00 87.88 100 LEU A O 1
ATOM 788 N N . GLY A 1 101 ? 10.117 -3.600 -9.027 1.00 89.19 101 GLY A N 1
ATOM 789 C CA . GLY A 1 101 ? 11.330 -4.277 -8.604 1.00 89.19 101 GLY A CA 1
ATOM 790 C C . GLY A 1 101 ? 11.071 -5.237 -7.438 1.00 89.19 101 GLY A C 1
ATOM 791 O O . GLY A 1 101 ? 10.007 -5.190 -6.819 1.00 89.19 101 GLY A O 1
ATOM 792 N N . PRO A 1 102 ? 12.046 -6.104 -7.125 1.00 92.06 102 PRO A N 1
ATOM 793 C CA . PRO A 1 102 ? 11.931 -7.107 -6.069 1.00 92.06 102 PRO A CA 1
ATOM 794 C C . PRO A 1 102 ? 11.736 -6.494 -4.683 1.00 92.06 102 PRO A C 1
ATOM 796 O O . PRO A 1 102 ? 12.258 -5.410 -4.392 1.00 92.06 102 PRO A O 1
ATOM 799 N N . ASP A 1 103 ? 11.093 -7.254 -3.794 1.00 93.81 103 ASP A N 1
ATOM 800 C CA . ASP A 1 103 ? 11.139 -6.979 -2.358 1.00 93.81 103 ASP A CA 1
ATOM 801 C C . ASP A 1 103 ? 12.558 -7.228 -1.814 1.00 93.81 103 ASP A C 1
ATOM 803 O O . ASP A 1 103 ? 13.210 -8.244 -2.093 1.00 93.81 103 ASP A O 1
ATOM 807 N N . LEU A 1 104 ? 13.060 -6.265 -1.044 1.00 95.19 104 LEU A N 1
ATOM 808 C CA . LEU A 1 104 ? 14.435 -6.256 -0.554 1.00 95.19 104 LEU A CA 1
ATOM 809 C C . LEU A 1 104 ? 14.580 -6.844 0.852 1.00 95.19 104 LEU A C 1
ATOM 811 O O . LEU A 1 104 ? 15.706 -6.932 1.345 1.00 95.19 104 LEU A O 1
ATOM 815 N N . LEU A 1 105 ? 13.494 -7.278 1.504 1.00 93.94 105 LEU A N 1
ATOM 816 C CA . LEU A 1 105 ? 13.585 -7.888 2.830 1.00 93.94 105 LEU A CA 1
ATOM 817 C C . LEU A 1 105 ? 14.469 -9.130 2.736 1.00 93.94 105 LEU A C 1
ATOM 819 O O . LEU A 1 105 ? 14.178 -10.004 1.928 1.00 93.94 105 LEU A O 1
ATOM 823 N N . GLY A 1 106 ? 15.545 -9.223 3.515 1.00 92.56 106 GLY A N 1
ATOM 824 C CA . GLY A 1 106 ? 16.487 -10.349 3.479 1.00 92.56 106 GLY A CA 1
ATOM 825 C C . GLY A 1 106 ? 17.405 -10.401 2.257 1.00 92.56 106 GLY A C 1
ATOM 826 O O . GLY A 1 106 ? 18.053 -11.423 2.030 1.00 92.56 106 GLY A O 1
ATOM 827 N N . VAL A 1 107 ? 17.495 -9.338 1.450 1.00 94.38 107 VAL A N 1
ATOM 828 C CA . VAL A 1 107 ? 18.347 -9.344 0.246 1.00 94.38 107 VAL A CA 1
ATOM 829 C C . VAL A 1 107 ? 19.829 -9.565 0.575 1.00 94.38 107 VAL A C 1
ATOM 831 O O . VAL A 1 107 ? 20.514 -10.272 -0.161 1.00 94.38 107 VAL A O 1
ATOM 834 N N . ASN A 1 108 ? 20.295 -9.059 1.719 1.00 91.00 108 ASN A N 1
ATOM 835 C CA . ASN A 1 108 ? 21.668 -9.226 2.201 1.00 91.00 108 ASN A CA 1
ATOM 836 C C . ASN A 1 108 ? 21.997 -10.673 2.605 1.00 91.00 108 ASN A C 1
ATOM 838 O O . ASN A 1 108 ? 23.162 -11.055 2.608 1.00 91.00 108 ASN A O 1
ATOM 842 N N . GLN A 1 109 ? 20.980 -11.481 2.913 1.00 90.62 109 GLN A N 1
ATOM 843 C CA . GLN A 1 109 ? 21.122 -12.911 3.197 1.00 90.62 109 GLN A CA 1
ATOM 844 C C . GLN A 1 109 ? 21.047 -13.737 1.900 1.00 90.62 109 GLN A C 1
ATOM 846 O O . GLN A 1 109 ? 21.687 -14.777 1.776 1.00 90.62 109 GLN A O 1
ATOM 851 N N . ARG A 1 110 ? 20.273 -13.269 0.909 1.00 90.38 110 ARG A N 1
ATOM 852 C CA . ARG A 1 110 ? 20.057 -13.956 -0.378 1.00 90.38 110 ARG A CA 1
ATOM 853 C C . ARG A 1 110 ? 21.138 -13.709 -1.428 1.00 90.38 110 ARG A C 1
ATOM 855 O O . ARG A 1 110 ? 21.127 -14.385 -2.463 1.00 90.38 110 ARG A O 1
ATOM 862 N N . ARG A 1 111 ? 21.979 -12.689 -1.260 1.00 92.06 111 ARG A N 1
ATOM 863 C CA . ARG A 1 111 ? 22.940 -12.241 -2.276 1.00 92.06 111 ARG A CA 1
ATOM 864 C C . ARG A 1 111 ? 24.272 -11.890 -1.640 1.00 92.06 111 ARG A C 1
ATOM 866 O O . ARG A 1 111 ? 24.333 -11.369 -0.533 1.00 92.06 111 ARG A O 1
ATOM 873 N N . GLU A 1 112 ? 25.343 -12.136 -2.386 1.00 93.94 112 GLU A N 1
ATOM 874 C CA . GLU A 1 112 ? 26.681 -11.752 -1.959 1.00 93.94 112 GLU A CA 1
ATOM 875 C C . GLU A 1 112 ? 26.781 -10.227 -1.824 1.00 93.94 112 GLU A C 1
ATOM 877 O O . GLU A 1 112 ? 26.380 -9.476 -2.719 1.00 93.94 112 GLU A O 1
ATOM 882 N N . LYS A 1 113 ? 27.376 -9.761 -0.722 1.00 90.81 113 LYS A N 1
ATOM 883 C CA . LYS A 1 113 ? 27.544 -8.331 -0.438 1.00 90.81 113 LYS A CA 1
ATOM 884 C C . LYS A 1 113 ? 28.250 -7.595 -1.583 1.00 90.81 113 LYS A C 1
ATOM 886 O O . LYS A 1 113 ? 27.843 -6.493 -1.938 1.00 90.81 113 LYS A O 1
ATOM 891 N N . ARG A 1 114 ? 29.264 -8.210 -2.204 1.00 92.06 114 ARG A N 1
ATOM 892 C CA . ARG A 1 114 ? 29.978 -7.637 -3.357 1.00 92.06 114 ARG A CA 1
ATOM 893 C C . ARG A 1 114 ? 29.061 -7.424 -4.560 1.00 92.06 114 ARG A C 1
ATOM 895 O O . ARG A 1 114 ? 29.058 -6.333 -5.122 1.00 92.06 114 ARG A O 1
ATOM 902 N N . TRP A 1 115 ? 28.255 -8.428 -4.903 1.00 94.69 115 TRP A N 1
ATOM 903 C CA . TRP A 1 115 ? 27.291 -8.336 -6.000 1.00 94.69 115 TRP A CA 1
ATOM 904 C C . TRP A 1 115 ? 26.289 -7.199 -5.761 1.00 94.69 115 TRP A C 1
ATOM 906 O O . TRP A 1 115 ? 26.017 -6.421 -6.669 1.00 94.69 115 TRP A O 1
ATOM 916 N N . LEU A 1 116 ? 25.806 -7.033 -4.522 1.00 94.25 116 LEU A N 1
ATOM 917 C CA . LEU A 1 116 ? 24.900 -5.936 -4.161 1.00 94.25 116 LEU A CA 1
ATOM 918 C C . LEU A 1 116 ? 25.543 -4.555 -4.339 1.00 94.25 116 LEU A C 1
ATOM 920 O O . LEU A 1 116 ? 24.895 -3.642 -4.850 1.00 94.25 116 LEU A O 1
ATOM 924 N N . TYR A 1 117 ? 26.815 -4.395 -3.968 1.00 92.69 117 TYR A N 1
ATOM 925 C CA . TYR A 1 117 ? 27.542 -3.148 -4.221 1.00 92.69 117 TYR A CA 1
ATOM 926 C C . TYR A 1 117 ? 27.695 -2.857 -5.712 1.00 92.69 117 TYR A C 1
ATOM 928 O O . TYR A 1 117 ? 27.471 -1.722 -6.136 1.00 92.69 117 TYR A O 1
ATOM 936 N N . ASP A 1 118 ? 28.077 -3.859 -6.501 1.00 91.56 118 ASP A N 1
ATOM 937 C CA . ASP A 1 118 ? 28.263 -3.698 -7.942 1.00 91.56 118 ASP A CA 1
ATOM 938 C C . ASP A 1 118 ? 26.927 -3.361 -8.627 1.00 91.56 118 ASP A C 1
ATOM 940 O O . ASP A 1 118 ? 26.872 -2.452 -9.461 1.00 91.56 118 ASP A O 1
ATOM 944 N N . TRP A 1 119 ? 25.835 -3.992 -8.184 1.00 94.25 119 TRP A N 1
ATOM 945 C CA . TRP A 1 119 ? 24.482 -3.740 -8.677 1.00 94.25 119 TRP A CA 1
ATOM 946 C C . TRP A 1 119 ? 23.984 -2.334 -8.341 1.00 94.25 119 TRP A C 1
ATOM 948 O O . TRP A 1 119 ? 23.462 -1.643 -9.211 1.00 94.25 119 TRP A O 1
ATOM 958 N N . LEU A 1 120 ? 24.192 -1.861 -7.108 1.00 93.44 120 LEU A N 1
ATOM 959 C CA . LEU A 1 120 ? 23.798 -0.507 -6.700 1.00 93.44 120 LEU A CA 1
ATOM 960 C C . LEU A 1 120 ? 24.607 0.588 -7.412 1.00 93.44 120 LEU A C 1
ATOM 962 O O . LEU A 1 120 ? 24.090 1.683 -7.644 1.00 93.44 120 LEU A O 1
ATOM 966 N N . LYS A 1 121 ? 25.872 0.310 -7.752 1.00 90.12 121 LYS A N 1
ATOM 967 C CA . LYS A 1 121 ? 26.769 1.281 -8.395 1.00 90.12 121 LYS A CA 1
ATOM 968 C C . LYS A 1 121 ? 26.645 1.322 -9.913 1.00 90.12 121 LYS A C 1
ATOM 970 O O . LYS A 1 121 ? 26.850 2.387 -10.495 1.00 90.12 121 LYS A O 1
ATOM 975 N N . ALA A 1 122 ? 26.406 0.184 -10.562 1.00 91.56 122 ALA A N 1
ATOM 976 C CA . ALA A 1 122 ? 26.460 0.070 -12.019 1.00 91.56 122 ALA A CA 1
ATOM 977 C C . ALA A 1 122 ? 25.559 -1.064 -12.558 1.00 91.56 122 ALA A C 1
ATOM 979 O O . ALA A 1 122 ? 26.062 -2.003 -13.190 1.00 91.56 122 ALA A O 1
ATOM 980 N N . PRO A 1 123 ? 24.227 -0.981 -12.368 1.00 93.31 123 PRO A N 1
ATOM 981 C CA . PRO A 1 123 ? 23.305 -2.026 -12.826 1.00 93.31 123 PRO A CA 1
ATOM 982 C C . PRO A 1 123 ? 23.327 -2.179 -14.358 1.00 93.31 123 PRO A C 1
ATOM 984 O O . PRO A 1 123 ? 23.254 -3.286 -14.892 1.00 93.31 123 PRO A O 1
ATOM 987 N N . ASP A 1 124 ? 23.536 -1.076 -15.083 1.00 92.19 124 ASP A N 1
ATOM 988 C CA . ASP A 1 124 ? 23.664 -1.045 -16.540 1.00 92.19 124 ASP A CA 1
ATOM 989 C C . ASP A 1 124 ? 24.886 -1.831 -17.040 1.00 92.19 124 ASP A C 1
ATOM 991 O O . ASP A 1 124 ? 24.815 -2.521 -18.059 1.00 92.19 124 ASP A O 1
ATOM 995 N N . GLN A 1 125 ? 26.006 -1.772 -16.313 1.00 92.75 125 GLN A N 1
ATOM 996 C CA . GLN A 1 125 ? 27.196 -2.546 -16.659 1.00 92.75 125 GLN A CA 1
ATOM 997 C C . GLN A 1 125 ? 26.995 -4.037 -16.404 1.00 92.75 125 GLN A C 1
ATOM 999 O O . GLN A 1 125 ? 27.499 -4.847 -17.178 1.00 92.75 125 GLN A O 1
AT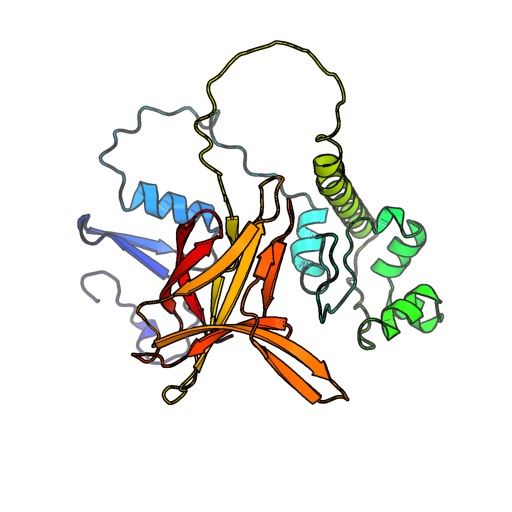OM 1004 N N . MET A 1 126 ? 26.258 -4.412 -15.359 1.00 93.94 126 MET A N 1
ATOM 1005 C CA . MET A 1 126 ? 25.965 -5.818 -15.066 1.00 93.94 126 MET A CA 1
ATOM 1006 C C . MET A 1 126 ? 25.060 -6.438 -16.133 1.00 93.94 126 MET A C 1
ATOM 1008 O O . MET A 1 126 ? 25.332 -7.546 -16.596 1.00 93.94 126 MET A O 1
ATOM 1012 N N . LEU A 1 127 ? 24.071 -5.685 -16.624 1.00 92.50 127 LEU A N 1
ATOM 1013 C CA . LEU A 1 127 ? 23.254 -6.098 -17.768 1.00 92.50 127 LEU A CA 1
ATOM 1014 C C . LEU A 1 127 ? 24.083 -6.213 -19.058 1.00 92.50 127 LEU A C 1
ATOM 1016 O O . LEU A 1 127 ? 23.971 -7.212 -19.768 1.00 92.50 127 LEU A O 1
ATOM 1020 N N . LYS A 1 128 ? 24.980 -5.254 -19.340 1.00 93.56 128 LYS A N 1
ATOM 1021 C CA . LYS A 1 128 ? 25.894 -5.319 -20.502 1.00 93.56 128 LYS A CA 1
ATOM 1022 C C . LYS A 1 128 ? 26.841 -6.518 -20.448 1.00 93.56 128 LYS A C 1
ATOM 1024 O O . LYS A 1 128 ? 27.079 -7.154 -21.471 1.00 93.56 128 LYS A O 1
ATOM 1029 N N . LYS A 1 129 ? 27.363 -6.837 -19.260 1.00 95.00 129 LYS A N 1
ATOM 1030 C CA . LYS A 1 129 ? 28.221 -8.008 -19.011 1.00 95.00 129 LYS A CA 1
ATOM 1031 C C . LYS A 1 129 ? 27.451 -9.329 -19.011 1.00 95.00 129 LYS A C 1
ATOM 1033 O O . LYS A 1 129 ? 28.076 -10.378 -18.901 1.00 95.00 129 LYS A O 1
ATOM 1038 N N . LYS A 1 130 ? 26.125 -9.279 -19.165 1.00 93.06 130 LYS A N 1
ATOM 1039 C CA . LYS A 1 130 ? 25.228 -10.432 -19.139 1.00 93.06 130 LYS A CA 1
ATOM 1040 C C . LYS A 1 130 ? 25.329 -11.235 -17.841 1.00 93.06 130 LYS A C 1
ATOM 1042 O O . LYS A 1 130 ? 25.333 -12.463 -17.871 1.00 93.06 130 LYS A O 1
ATOM 1047 N N . ASP A 1 131 ? 25.408 -10.538 -16.706 1.00 95.00 131 ASP A N 1
ATOM 1048 C CA . ASP A 1 131 ? 25.334 -11.190 -15.399 1.00 95.00 131 ASP A CA 1
ATOM 1049 C C . ASP A 1 131 ? 24.025 -12.005 -15.305 1.00 95.00 131 ASP A C 1
ATOM 1051 O O . ASP A 1 131 ? 22.948 -11.472 -15.599 1.00 95.00 131 ASP A O 1
ATOM 1055 N N . PRO A 1 132 ? 24.090 -13.302 -14.950 1.00 93.56 132 PRO A N 1
ATOM 1056 C CA . PRO A 1 132 ? 22.934 -14.191 -15.028 1.00 93.56 132 PRO A CA 1
ATOM 1057 C C . PRO A 1 132 ? 21.824 -13.791 -14.051 1.00 93.56 132 PRO A C 1
ATOM 1059 O O . PRO A 1 132 ? 20.644 -13.926 -14.375 1.00 93.56 132 PRO A O 1
ATOM 1062 N N . ILE A 1 133 ? 22.184 -13.247 -12.882 1.00 92.56 133 ILE A N 1
ATOM 1063 C CA . ILE A 1 133 ? 21.220 -12.783 -11.879 1.00 92.56 133 ILE A CA 1
ATOM 1064 C C . ILE A 1 133 ? 20.563 -11.493 -12.372 1.00 92.56 133 ILE A C 1
ATOM 1066 O O . ILE A 1 133 ? 19.339 -11.377 -12.339 1.00 92.56 133 ILE A O 1
ATOM 1070 N N . ALA A 1 134 ? 21.358 -10.548 -12.879 1.00 93.31 134 ALA A N 1
ATOM 1071 C CA . ALA A 1 134 ? 20.865 -9.300 -13.452 1.00 93.31 134 ALA A CA 1
ATOM 1072 C C . ALA A 1 134 ? 19.891 -9.537 -14.615 1.00 93.31 134 ALA A C 1
ATOM 1074 O O . ALA A 1 134 ? 18.827 -8.922 -14.656 1.00 93.31 134 ALA A O 1
ATOM 1075 N N . ILE A 1 135 ? 20.228 -10.443 -15.541 1.00 93.56 135 ILE A N 1
ATOM 1076 C CA . ILE A 1 135 ? 19.353 -10.807 -16.665 1.00 93.56 135 ILE A CA 1
ATOM 1077 C C . ILE A 1 135 ? 18.076 -11.483 -16.164 1.00 93.56 135 ILE A C 1
ATOM 1079 O O . ILE A 1 135 ? 16.992 -11.176 -16.662 1.00 93.56 135 ILE A O 1
ATOM 1083 N N . GLY A 1 136 ? 18.189 -12.390 -15.189 1.00 92.56 136 GLY A N 1
ATOM 1084 C CA . GLY A 1 136 ? 17.033 -13.060 -14.595 1.00 92.56 136 GLY A CA 1
ATOM 1085 C C . GLY A 1 136 ? 16.041 -12.056 -14.013 1.00 92.56 136 GLY A C 1
ATOM 1086 O O . GLY A 1 136 ? 14.866 -12.068 -14.374 1.00 92.56 136 GLY A O 1
ATOM 1087 N N . LEU A 1 137 ? 16.540 -11.122 -13.198 1.00 91.62 137 LEU A N 1
ATOM 1088 C CA . LEU A 1 137 ? 15.732 -10.049 -12.619 1.00 91.62 137 LEU A CA 1
ATOM 1089 C C . LEU A 1 137 ? 15.140 -9.146 -13.708 1.00 91.62 137 LEU A C 1
ATOM 1091 O O . LEU A 1 137 ? 13.950 -8.858 -13.689 1.00 91.62 137 LEU A O 1
ATOM 1095 N N . TYR A 1 138 ? 15.933 -8.746 -14.699 1.00 91.81 138 TYR A N 1
ATOM 1096 C CA . TYR A 1 138 ? 15.449 -7.919 -15.802 1.00 91.81 138 TYR A CA 1
ATOM 1097 C C . TYR A 1 138 ? 14.262 -8.559 -16.535 1.00 91.81 138 TYR A C 1
ATOM 1099 O O . TYR A 1 138 ? 13.256 -7.900 -16.782 1.00 91.81 138 TYR A O 1
ATOM 1107 N N . ASN A 1 139 ? 14.341 -9.855 -16.839 1.00 91.62 139 ASN A N 1
ATOM 1108 C CA . ASN A 1 139 ? 13.249 -10.567 -17.501 1.00 91.62 139 ASN A CA 1
ATOM 1109 C C . ASN A 1 139 ? 12.026 -10.747 -16.592 1.00 91.62 139 ASN A C 1
ATOM 1111 O O . ASN A 1 139 ? 10.903 -10.678 -17.084 1.00 91.62 139 ASN A O 1
ATOM 1115 N N . GLN A 1 140 ? 12.242 -10.952 -15.290 1.00 88.75 140 GLN A N 1
ATOM 1116 C CA . GLN A 1 140 ? 11.174 -11.120 -14.304 1.00 88.75 140 GLN A CA 1
ATOM 1117 C C . GLN A 1 140 ? 10.368 -9.829 -14.091 1.00 88.75 140 GLN A C 1
ATOM 1119 O O . GLN A 1 140 ? 9.145 -9.884 -14.005 1.00 88.75 140 GLN A O 1
ATOM 1124 N N . TYR A 1 141 ? 11.025 -8.665 -14.058 1.00 88.69 141 TYR A N 1
ATOM 1125 C CA . TYR A 1 141 ? 10.377 -7.371 -13.801 1.00 88.69 141 TYR A CA 1
ATOM 1126 C C . TYR A 1 141 ? 10.138 -6.584 -15.091 1.00 88.69 141 TYR A C 1
ATOM 1128 O O . TYR A 1 141 ? 10.654 -5.483 -15.277 1.00 88.69 141 TYR A O 1
ATOM 1136 N N . ASN A 1 142 ? 9.352 -7.156 -16.008 1.00 86.56 142 ASN A N 1
ATOM 1137 C CA . ASN A 1 142 ? 8.859 -6.486 -17.222 1.00 86.56 142 ASN A CA 1
ATOM 1138 C C . ASN A 1 142 ? 9.942 -5.846 -18.108 1.00 86.56 142 ASN A C 1
ATOM 1140 O O . ASN A 1 142 ? 9.667 -4.871 -18.808 1.00 86.56 142 ASN A O 1
ATOM 1144 N N . LYS A 1 143 ? 11.177 -6.369 -18.096 1.00 89.44 143 LYS A N 1
ATOM 1145 C CA . LYS A 1 143 ? 12.308 -5.787 -18.841 1.00 89.44 143 LYS A CA 1
ATOM 1146 C C . LYS A 1 143 ? 12.578 -4.329 -18.445 1.00 89.44 143 LYS A C 1
ATOM 1148 O O . LYS A 1 143 ? 13.074 -3.535 -19.251 1.00 89.44 143 LYS A O 1
ATOM 1153 N N . LEU A 1 144 ? 12.269 -3.975 -17.197 1.00 89.00 144 LEU A N 1
ATOM 1154 C CA . LEU A 1 144 ? 12.565 -2.675 -16.619 1.00 89.00 144 LEU A CA 1
ATOM 1155 C C . LEU A 1 144 ? 13.977 -2.699 -16.028 1.00 89.00 144 LEU A C 1
ATOM 1157 O O . LEU A 1 144 ? 14.264 -3.399 -15.059 1.00 89.00 144 LEU A O 1
ATOM 1161 N N . ALA A 1 145 ? 14.887 -1.936 -16.631 1.00 90.62 145 ALA A N 1
ATOM 1162 C CA . ALA A 1 145 ? 16.247 -1.823 -16.122 1.00 90.62 145 ALA A CA 1
ATOM 1163 C C . ALA A 1 145 ? 16.271 -0.935 -14.873 1.00 90.62 145 ALA A C 1
ATOM 1165 O O . ALA A 1 145 ? 15.782 0.197 -14.903 1.00 90.62 145 ALA A O 1
ATOM 1166 N N . MET A 1 146 ? 16.891 -1.423 -13.796 1.00 93.06 146 MET A N 1
ATOM 1167 C CA . MET A 1 146 ? 17.136 -0.600 -12.615 1.00 93.06 146 MET A CA 1
ATOM 1168 C C . MET A 1 146 ? 18.051 0.579 -12.994 1.00 93.06 146 MET A C 1
ATOM 1170 O O . MET A 1 146 ? 19.146 0.352 -13.522 1.00 93.06 146 MET A O 1
ATOM 1174 N N . PRO A 1 147 ? 17.637 1.835 -12.744 1.00 90.19 147 PRO A N 1
ATOM 1175 C CA . PRO A 1 147 ? 18.461 2.993 -13.045 1.00 90.19 147 PRO A CA 1
ATOM 1176 C C . PRO A 1 147 ? 19.679 3.054 -12.120 1.00 90.19 147 PRO A C 1
ATOM 1178 O O . PRO A 1 147 ? 19.650 2.619 -10.969 1.00 90.19 147 PRO A O 1
ATOM 1181 N N . ASN A 1 148 ? 20.767 3.638 -12.620 1.00 90.75 148 ASN A N 1
ATOM 1182 C CA . ASN A 1 148 ? 21.943 3.886 -11.800 1.00 90.75 148 ASN A CA 1
ATOM 1183 C C . ASN A 1 148 ? 21.651 5.020 -10.804 1.00 90.75 148 ASN A C 1
ATOM 1185 O O . ASN A 1 148 ? 21.516 6.182 -11.191 1.00 90.75 148 ASN A O 1
ATOM 1189 N N . MET A 1 149 ? 21.604 4.676 -9.518 1.00 87.88 149 MET A N 1
ATOM 1190 C CA . MET A 1 149 ? 21.265 5.605 -8.434 1.00 87.88 149 MET A CA 1
ATOM 1191 C C . MET A 1 149 ? 22.425 6.517 -8.014 1.00 87.88 149 MET A C 1
ATOM 1193 O O . MET A 1 149 ? 22.262 7.329 -7.100 1.00 87.88 149 MET A O 1
ATOM 1197 N N . ARG A 1 150 ? 23.585 6.390 -8.682 1.00 88.44 150 ARG A N 1
ATOM 1198 C CA . ARG A 1 150 ? 24.807 7.185 -8.482 1.00 88.44 150 ARG A CA 1
ATOM 1199 C C . ARG A 1 150 ? 25.242 7.250 -7.016 1.00 88.44 150 ARG A C 1
ATOM 1201 O O . ARG A 1 150 ? 25.712 8.285 -6.552 1.00 88.44 150 ARG A O 1
ATOM 1208 N N . LEU A 1 151 ? 25.061 6.144 -6.296 1.00 89.25 151 LEU A N 1
ATOM 1209 C CA . LEU A 1 151 ? 25.477 6.020 -4.903 1.00 89.25 151 LEU A CA 1
ATOM 1210 C C . LEU A 1 151 ? 26.998 5.881 -4.832 1.00 89.25 151 LEU A C 1
ATOM 1212 O O . LEU A 1 151 ? 27.599 5.102 -5.580 1.00 89.25 151 LEU A O 1
ATOM 1216 N N . ASN A 1 152 ? 27.621 6.618 -3.914 1.00 90.19 152 ASN A N 1
ATOM 1217 C CA . ASN A 1 152 ? 29.013 6.357 -3.551 1.00 90.19 152 ASN A CA 1
ATOM 1218 C C . ASN A 1 152 ? 29.118 5.099 -2.659 1.00 90.19 152 ASN A C 1
ATOM 1220 O O . ASN A 1 152 ? 28.118 4.448 -2.339 1.00 90.19 152 ASN A O 1
ATOM 1224 N N . LYS A 1 153 ? 30.344 4.706 -2.300 1.00 89.00 153 LYS A N 1
ATOM 1225 C CA . LYS A 1 153 ? 30.592 3.465 -1.550 1.00 89.00 153 LYS A CA 1
ATOM 1226 C C . LYS A 1 153 ? 29.937 3.509 -0.168 1.00 89.00 153 LYS A C 1
ATOM 1228 O O . LYS A 1 153 ? 29.343 2.521 0.260 1.00 89.00 153 LYS A O 1
ATOM 1233 N N . GLU A 1 154 ? 30.030 4.651 0.496 1.00 91.44 154 GLU A N 1
ATOM 1234 C CA . GLU A 1 154 ? 29.515 4.892 1.837 1.00 91.44 154 GLU A CA 1
ATOM 1235 C C . GLU A 1 154 ? 27.980 4.887 1.836 1.00 91.44 154 GLU A C 1
ATOM 1237 O O . GLU A 1 154 ? 27.365 4.225 2.665 1.00 91.44 154 GLU A O 1
ATOM 1242 N N . GLU A 1 155 ? 27.354 5.548 0.860 1.00 92.75 155 GLU A N 1
ATOM 1243 C CA . GLU A 1 155 ? 25.902 5.582 0.664 1.00 92.75 155 GLU A CA 1
ATOM 1244 C C . GLU A 1 155 ? 25.327 4.194 0.373 1.00 92.75 155 GLU A C 1
ATOM 1246 O O . GLU A 1 155 ? 24.308 3.816 0.951 1.00 92.75 155 GLU A O 1
ATOM 1251 N N . ALA A 1 156 ? 25.990 3.415 -0.488 1.00 92.81 156 ALA A N 1
ATOM 1252 C CA . ALA A 1 156 ? 25.594 2.036 -0.752 1.00 92.81 156 ALA A CA 1
ATOM 1253 C C . ALA A 1 156 ? 25.721 1.168 0.509 1.00 92.81 156 ALA A C 1
ATOM 1255 O O . ALA A 1 156 ? 24.848 0.348 0.779 1.00 92.81 156 ALA A O 1
ATOM 1256 N N . GLN A 1 157 ? 26.769 1.378 1.312 1.00 93.88 157 GLN A N 1
ATOM 1257 C CA . GLN A 1 157 ? 26.963 0.647 2.560 1.00 93.88 157 GLN A CA 1
ATOM 1258 C C . GLN A 1 157 ? 25.857 0.945 3.571 1.00 93.88 157 GLN A C 1
ATOM 1260 O O . GLN A 1 157 ? 25.185 0.019 4.010 1.00 93.88 157 GLN A O 1
ATOM 1265 N N . VAL A 1 158 ? 25.614 2.219 3.892 1.00 95.12 158 VAL A N 1
ATOM 1266 C CA . VAL A 1 158 ? 24.587 2.580 4.883 1.00 95.12 158 VAL A CA 1
ATOM 1267 C C . VAL A 1 158 ? 23.177 2.200 4.425 1.00 95.12 158 VAL A C 1
ATOM 1269 O O . VAL A 1 158 ? 22.323 1.916 5.261 1.00 95.12 158 VAL A O 1
ATOM 1272 N N . LEU A 1 159 ? 22.919 2.170 3.111 1.00 95.44 159 LEU A N 1
ATOM 1273 C CA . LEU A 1 159 ? 21.664 1.665 2.554 1.00 95.44 159 LEU A CA 1
ATOM 1274 C C . LEU A 1 159 ? 21.511 0.157 2.796 1.00 95.44 159 LEU A C 1
ATOM 1276 O O . LEU A 1 159 ? 20.465 -0.277 3.272 1.00 95.44 159 LEU A O 1
ATOM 1280 N N . LEU A 1 160 ? 22.545 -0.632 2.495 1.00 95.06 160 LEU A N 1
ATOM 1281 C CA . LEU A 1 160 ? 22.536 -2.078 2.732 1.00 95.06 160 LEU A CA 1
ATOM 1282 C C . LEU A 1 160 ? 22.449 -2.410 4.225 1.00 95.06 160 LEU A C 1
ATOM 1284 O O . LEU A 1 160 ? 21.732 -3.339 4.591 1.00 95.06 160 LEU A O 1
ATOM 1288 N N . ASP A 1 161 ? 23.127 -1.644 5.078 1.00 94.75 161 ASP A N 1
ATOM 1289 C CA . ASP A 1 161 ? 23.070 -1.809 6.531 1.00 94.75 161 ASP A CA 1
ATOM 1290 C C . ASP A 1 161 ? 21.662 -1.487 7.064 1.00 94.75 161 ASP A C 1
ATOM 1292 O O . ASP A 1 161 ? 21.142 -2.206 7.916 1.00 94.75 161 ASP A O 1
ATOM 1296 N N . TYR A 1 162 ? 20.992 -0.463 6.517 1.00 95.25 162 TYR A N 1
ATOM 1297 C CA . TYR A 1 162 ? 19.592 -0.178 6.840 1.00 95.25 162 TYR A CA 1
ATOM 1298 C C . TYR A 1 162 ? 18.663 -1.325 6.422 1.00 95.25 162 TYR A C 1
ATOM 1300 O O . TYR A 1 162 ? 17.850 -1.768 7.233 1.00 95.25 162 TYR A O 1
ATOM 1308 N N . ILE A 1 163 ? 18.805 -1.848 5.200 1.00 95.25 163 ILE A N 1
ATOM 1309 C CA . ILE A 1 163 ? 17.992 -2.973 4.712 1.00 95.25 163 ILE A CA 1
ATOM 1310 C C . ILE A 1 163 ? 18.189 -4.219 5.591 1.00 95.25 163 ILE A C 1
ATOM 1312 O O . ILE A 1 163 ? 17.215 -4.901 5.915 1.00 95.25 163 ILE A O 1
ATOM 1316 N N . GLU A 1 164 ? 19.419 -4.496 6.027 1.00 94.50 164 GLU A N 1
ATOM 1317 C CA . GLU A 1 164 ? 19.703 -5.577 6.978 1.00 94.50 164 GLU A CA 1
ATOM 1318 C C . GLU A 1 164 ? 19.071 -5.316 8.344 1.00 94.50 164 GLU A C 1
ATOM 1320 O O . GLU A 1 164 ? 18.399 -6.194 8.876 1.00 94.50 164 GLU A O 1
ATOM 1325 N N . SER A 1 165 ? 19.217 -4.108 8.898 1.00 91.88 165 SER A N 1
ATOM 1326 C CA . SER A 1 165 ? 18.609 -3.770 10.191 1.00 91.88 165 SER A CA 1
ATOM 1327 C C . SER A 1 165 ? 17.087 -3.910 10.160 1.00 91.88 165 SER A C 1
ATOM 1329 O O . SER A 1 165 ? 16.487 -4.410 11.107 1.00 91.88 165 SER A O 1
ATOM 1331 N N . GLU A 1 166 ? 16.459 -3.536 9.044 1.00 91.56 166 GLU A N 1
ATOM 1332 C CA . GLU A 1 166 ? 15.016 -3.635 8.868 1.00 91.56 166 GLU A CA 1
ATOM 1333 C C . GLU A 1 166 ? 14.587 -5.094 8.688 1.00 91.56 166 GLU A C 1
ATOM 1335 O O . GLU A 1 166 ? 13.580 -5.524 9.250 1.00 91.56 166 GLU A O 1
ATOM 1340 N N . THR A 1 167 ? 15.408 -5.888 7.996 1.00 92.00 167 THR A N 1
ATOM 1341 C CA . THR A 1 167 ? 15.251 -7.343 7.908 1.00 92.00 167 THR A CA 1
ATOM 1342 C C . THR A 1 167 ? 15.289 -7.979 9.291 1.00 92.00 167 THR A C 1
ATOM 1344 O O . THR A 1 167 ? 14.362 -8.703 9.648 1.00 92.00 167 THR A O 1
ATOM 1347 N N . GLN A 1 168 ? 16.304 -7.675 10.098 1.00 91.62 168 GLN A N 1
ATOM 1348 C CA . GLN A 1 168 ? 16.438 -8.193 11.459 1.00 91.62 168 GLN A CA 1
ATOM 1349 C C . GLN A 1 168 ? 15.306 -7.720 12.366 1.00 91.62 168 GLN A C 1
ATOM 1351 O O . GLN A 1 168 ? 14.815 -8.494 13.179 1.00 91.62 168 GLN A O 1
ATOM 1356 N N . ARG A 1 169 ? 14.839 -6.478 12.213 1.00 88.75 169 ARG A N 1
ATOM 1357 C CA . ARG A 1 169 ? 13.700 -5.951 12.970 1.00 88.75 169 ARG A CA 1
ATOM 1358 C C . ARG A 1 169 ? 12.415 -6.717 12.651 1.00 88.75 169 ARG A C 1
ATOM 1360 O O . ARG A 1 169 ? 11.695 -7.116 13.564 1.00 88.75 169 ARG A O 1
ATOM 1367 N N . ILE A 1 170 ? 12.129 -6.935 11.367 1.00 85.00 170 ILE A N 1
ATOM 1368 C CA . ILE A 1 170 ? 10.917 -7.625 10.904 1.00 85.00 170 ILE A CA 1
ATOM 1369 C C . ILE A 1 170 ? 10.985 -9.128 11.222 1.00 85.00 170 ILE A C 1
ATOM 1371 O O . ILE A 1 170 ? 10.020 -9.685 11.740 1.00 85.00 170 ILE A O 1
ATOM 1375 N N . GLN A 1 171 ? 12.126 -9.781 10.982 1.00 82.00 171 GLN A N 1
ATOM 1376 C CA . GLN A 1 171 ? 12.327 -11.206 11.278 1.00 82.00 171 GLN A CA 1
ATOM 1377 C C . GLN A 1 171 ? 12.461 -11.478 12.786 1.00 82.00 171 GLN A C 1
ATOM 1379 O O . GLN A 1 171 ? 11.891 -12.439 13.295 1.00 82.00 171 GLN A O 1
ATOM 1384 N N . GLY A 1 172 ? 13.152 -10.616 13.533 1.00 66.50 172 GLY A N 1
ATOM 1385 C CA . GLY A 1 172 ? 13.331 -10.722 14.984 1.00 66.50 172 GLY A CA 1
ATOM 1386 C C . GLY A 1 172 ? 12.033 -10.511 15.762 1.00 66.50 172 GLY A C 1
ATOM 1387 O O . GLY A 1 172 ? 11.773 -11.224 16.731 1.00 66.50 172 GLY A O 1
ATOM 1388 N N . SER A 1 173 ? 11.149 -9.632 15.277 1.00 56.81 173 SER A N 1
ATOM 1389 C CA . SER A 1 173 ? 9.788 -9.500 15.813 1.00 56.81 173 SER A CA 1
ATOM 1390 C C . SER A 1 173 ? 8.928 -10.753 15.575 1.00 56.81 173 SER A C 1
ATOM 1392 O O . SER A 1 173 ? 7.944 -10.947 16.282 1.00 56.81 173 SER A O 1
ATOM 1394 N N . SER A 1 174 ? 9.302 -11.617 14.621 1.00 49.75 174 SER A N 1
ATOM 1395 C CA . SER A 1 174 ? 8.665 -12.920 14.386 1.00 49.75 174 SER A CA 1
ATOM 1396 C C . SER A 1 174 ? 9.284 -14.058 15.216 1.00 49.75 174 SER A C 1
ATOM 1398 O O . SER A 1 174 ? 8.647 -15.100 15.366 1.00 49.75 174 SER A O 1
ATOM 1400 N N . ALA A 1 175 ? 10.500 -13.890 15.754 1.00 40.22 175 ALA A N 1
ATOM 1401 C CA . ALA A 1 175 ? 11.210 -14.915 16.529 1.00 40.22 175 ALA A CA 1
ATOM 1402 C C . ALA A 1 175 ? 10.910 -14.864 18.043 1.00 40.22 175 ALA A C 1
ATOM 1404 O O . ALA A 1 175 ? 11.002 -15.882 18.720 1.00 40.22 175 ALA A O 1
ATOM 1405 N N . GLN A 1 176 ? 10.490 -13.713 18.577 1.00 40.72 176 GLN A N 1
ATOM 1406 C CA . GLN A 1 176 ? 10.190 -13.512 20.008 1.00 40.72 176 GLN A CA 1
ATOM 1407 C C . GLN A 1 176 ? 8.826 -14.073 20.477 1.00 40.72 176 GLN A C 1
ATOM 1409 O O . GLN A 1 176 ? 8.445 -13.866 21.622 1.00 40.72 176 GLN A O 1
ATOM 1414 N N . VAL A 1 177 ? 8.089 -14.808 19.632 1.00 40.25 177 VAL A N 1
ATOM 1415 C CA . VAL A 1 177 ? 6.791 -15.434 19.992 1.00 40.25 177 VAL A CA 1
ATOM 1416 C C . VAL A 1 177 ? 6.926 -16.944 20.272 1.00 40.25 177 VAL A C 1
ATOM 1418 O O . VAL A 1 177 ? 5.937 -17.633 20.495 1.00 40.25 177 VAL A O 1
ATOM 1421 N N . LYS A 1 178 ? 8.148 -17.491 20.305 1.00 42.53 178 LYS A N 1
ATOM 1422 C CA . LYS A 1 178 ? 8.395 -18.895 20.671 1.00 42.53 178 LYS A CA 1
ATOM 1423 C C . LYS A 1 178 ? 9.320 -18.982 21.882 1.00 42.53 178 LYS A C 1
ATOM 1425 O O . LYS A 1 178 ? 10.536 -18.999 21.730 1.00 42.53 178 LYS A O 1
ATOM 1430 N N . SER A 1 179 ? 8.748 -19.068 23.078 1.00 35.56 179 SER A N 1
ATOM 1431 C CA . SER A 1 179 ? 9.458 -19.610 24.238 1.00 35.56 179 SER A CA 1
ATOM 1432 C C . SER A 1 179 ? 8.555 -20.594 24.970 1.00 35.56 179 SER A C 1
ATOM 1434 O O . SER A 1 179 ? 7.601 -20.208 25.645 1.00 35.56 179 SER A O 1
ATOM 1436 N N . ASP A 1 180 ? 8.887 -21.868 24.787 1.00 47.88 180 ASP A N 1
ATOM 1437 C CA . ASP A 1 180 ? 8.327 -23.028 25.460 1.00 47.88 180 ASP A CA 1
ATOM 1438 C C . ASP A 1 180 ? 8.719 -23.040 26.942 1.00 47.88 180 ASP A C 1
ATOM 1440 O O . ASP A 1 180 ? 9.882 -23.245 27.290 1.00 47.88 180 ASP A O 1
ATOM 1444 N N . THR A 1 181 ? 7.749 -22.881 27.842 1.00 37.78 181 THR A N 1
ATOM 1445 C CA . THR A 1 181 ? 7.772 -23.544 29.157 1.00 37.78 181 THR A CA 1
ATOM 1446 C C . THR A 1 181 ? 6.335 -23.681 29.676 1.00 37.78 181 THR A C 1
ATOM 1448 O O . THR A 1 181 ? 5.650 -22.665 29.803 1.00 37.78 181 THR A O 1
ATOM 1451 N N . PRO A 1 182 ? 5.837 -24.890 30.002 1.00 44.28 182 PRO A N 1
ATOM 1452 C CA . PRO A 1 182 ? 4.549 -25.030 30.657 1.00 44.28 182 PRO A CA 1
ATOM 1453 C C . PRO A 1 182 ? 4.755 -24.777 32.152 1.00 44.28 182 PRO A C 1
ATOM 1455 O O . PRO A 1 182 ? 5.264 -25.631 32.875 1.00 44.28 182 PRO A O 1
ATOM 1458 N N . VAL A 1 183 ? 4.368 -23.598 32.634 1.00 40.59 183 VAL A N 1
ATOM 1459 C CA . VAL A 1 183 ? 4.098 -23.423 34.063 1.00 40.59 183 VAL A CA 1
ATOM 1460 C C . VAL A 1 183 ? 2.620 -23.717 34.259 1.00 40.59 183 VAL A C 1
ATOM 1462 O O . VAL A 1 183 ? 1.757 -22.879 34.006 1.00 40.59 183 VAL A O 1
ATOM 1465 N N . THR A 1 184 ? 2.327 -24.944 34.683 1.00 41.81 184 THR A N 1
ATOM 1466 C CA . THR A 1 184 ? 0.998 -25.340 35.147 1.00 41.81 184 THR A CA 1
ATOM 1467 C C . THR A 1 184 ? 0.689 -24.560 36.419 1.00 41.81 184 THR A C 1
ATOM 1469 O O . THR A 1 184 ? 1.088 -24.945 37.514 1.00 41.81 184 THR A O 1
ATOM 1472 N N . THR A 1 185 ? -0.015 -23.440 36.287 1.00 37.12 185 THR A N 1
ATOM 1473 C CA . THR A 1 185 ? -0.777 -22.860 37.393 1.00 37.12 185 THR A CA 1
ATOM 1474 C C . THR A 1 185 ? -2.242 -22.946 37.014 1.00 37.12 185 THR A C 1
ATOM 1476 O O . THR A 1 185 ? -2.710 -22.275 36.098 1.00 37.12 185 THR A O 1
ATOM 1479 N N . VAL A 1 186 ? -2.946 -23.850 37.689 1.00 38.34 186 VAL A N 1
ATOM 1480 C CA . VAL A 1 186 ? -4.379 -24.053 37.518 1.00 38.34 186 VAL A CA 1
ATOM 1481 C C . VAL A 1 186 ? -5.083 -22.844 38.125 1.00 38.34 186 VAL A C 1
ATOM 1483 O O . VAL A 1 186 ? -5.183 -22.728 39.343 1.00 38.34 186 VAL A O 1
ATOM 1486 N N . PHE A 1 187 ? -5.564 -21.943 37.275 1.00 36.25 187 PHE A N 1
ATOM 1487 C CA . PHE A 1 187 ? -6.596 -20.983 37.640 1.00 36.25 187 PHE A CA 1
ATOM 1488 C C . PHE A 1 187 ? -7.882 -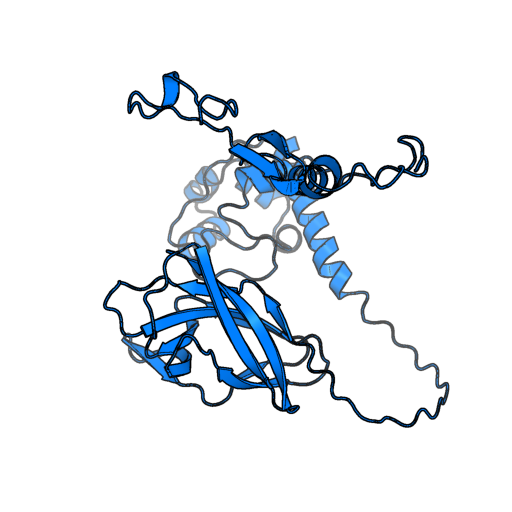21.407 36.947 1.00 36.25 187 PHE A C 1
ATOM 1490 O O . PHE A 1 187 ? -8.029 -21.288 35.733 1.00 36.25 187 PHE A O 1
ATOM 1497 N N . THR A 1 188 ? -8.818 -21.932 37.732 1.00 40.88 188 THR A N 1
ATOM 1498 C CA . THR A 1 188 ? -10.206 -22.086 37.310 1.00 40.88 188 THR A CA 1
ATOM 1499 C C . THR A 1 188 ? -10.812 -20.696 37.182 1.00 40.88 188 THR A C 1
ATOM 1501 O O . THR A 1 188 ? -11.184 -20.081 38.181 1.00 40.88 188 THR A O 1
ATOM 1504 N N . VAL A 1 189 ? -10.892 -20.201 35.951 1.00 37.59 189 VAL A N 1
ATOM 1505 C CA . VAL A 1 189 ? -11.746 -19.072 35.596 1.00 37.59 189 VAL A CA 1
ATOM 1506 C C . VAL A 1 189 ? -12.826 -19.620 34.686 1.00 37.59 189 VAL A C 1
ATOM 1508 O O . VAL A 1 189 ? -12.539 -20.146 33.610 1.00 37.59 189 VAL A O 1
ATOM 1511 N N . SER A 1 190 ? -14.062 -19.527 35.160 1.00 40.09 190 SER A N 1
ATOM 1512 C CA . SER A 1 190 ? -15.276 -19.768 34.398 1.00 40.09 190 SER A CA 1
ATOM 1513 C C . SER A 1 190 ? -15.211 -18.944 33.109 1.00 40.09 190 SER A C 1
ATOM 1515 O O . SER A 1 190 ? -15.326 -17.721 33.149 1.00 40.09 190 SER A O 1
ATOM 1517 N N . HIS A 1 191 ? -14.953 -19.601 31.978 1.00 37.34 191 HIS A N 1
ATOM 1518 C CA . HIS A 1 191 ? -15.042 -18.980 30.662 1.00 37.34 191 HIS A CA 1
ATOM 1519 C C . HIS A 1 191 ? -16.524 -18.864 30.301 1.00 37.34 191 HIS A C 1
ATOM 1521 O O . HIS A 1 191 ? -17.139 -19.830 29.859 1.00 37.34 191 HIS A O 1
ATOM 1527 N N . GLU A 1 192 ? -17.098 -17.675 30.478 1.00 35.38 192 GLU A N 1
ATOM 1528 C CA . GLU A 1 192 ? -18.072 -17.210 29.495 1.00 35.38 192 GLU A CA 1
ATOM 1529 C C . GLU A 1 192 ? -17.278 -16.880 28.229 1.00 35.38 192 GLU A C 1
ATOM 1531 O O . GLU A 1 192 ? -16.503 -15.924 28.171 1.00 35.38 192 GLU A O 1
ATOM 1536 N N . GLU A 1 193 ? -17.400 -17.760 27.244 1.00 38.47 193 GLU A N 1
ATOM 1537 C CA . GLU A 1 193 ? -16.716 -17.701 25.961 1.00 38.47 193 GLU A CA 1
ATOM 1538 C C . GLU A 1 193 ? -17.297 -16.559 25.111 1.00 38.47 193 GLU A C 1
ATOM 1540 O O . GLU A 1 193 ? -18.155 -16.742 24.251 1.00 38.47 193 GLU A O 1
ATOM 1545 N N . LEU A 1 194 ? -16.832 -15.334 25.357 1.00 36.56 194 LEU A N 1
ATOM 1546 C CA . LEU A 1 194 ? -16.949 -14.255 24.383 1.00 36.56 194 LEU A CA 1
ATOM 1547 C C . LEU A 1 194 ? -15.866 -14.469 23.322 1.00 36.56 194 LEU A C 1
ATOM 1549 O O . LEU A 1 194 ? -14.733 -14.005 23.468 1.00 36.56 194 LEU A O 1
ATOM 1553 N N . ALA A 1 195 ? -16.223 -15.187 22.254 1.00 42.19 195 ALA A N 1
ATOM 1554 C CA . ALA A 1 195 ? -15.417 -15.311 21.045 1.00 42.19 195 ALA A CA 1
ATOM 1555 C C . ALA A 1 195 ? -15.015 -13.911 20.548 1.00 42.19 195 ALA A C 1
ATOM 1557 O O . ALA A 1 195 ? -15.828 -13.123 20.055 1.00 42.19 195 ALA A O 1
ATOM 1558 N N . THR A 1 196 ? -13.745 -13.556 20.736 1.00 49.03 196 THR A N 1
ATOM 1559 C CA . THR A 1 196 ? -13.209 -12.258 20.333 1.00 49.03 196 THR A CA 1
ATOM 1560 C C . THR A 1 196 ? -12.706 -12.343 18.898 1.00 49.03 196 THR A C 1
ATOM 1562 O O . THR A 1 196 ? -11.507 -12.380 18.639 1.00 49.03 196 THR A O 1
ATOM 1565 N N . ASP A 1 197 ? -13.638 -12.288 17.944 1.00 60.31 197 ASP A N 1
ATOM 1566 C CA . ASP A 1 197 ? -13.330 -12.059 16.527 1.00 60.31 197 ASP A CA 1
ATOM 1567 C C . ASP A 1 197 ? -12.842 -10.613 16.358 1.00 60.31 197 ASP A C 1
ATOM 1569 O O . ASP A 1 197 ? -13.582 -9.694 15.988 1.00 60.31 197 ASP A O 1
ATOM 1573 N N . VAL A 1 198 ? -11.605 -10.331 16.757 1.00 57.78 198 VAL A N 1
ATOM 1574 C CA . VAL A 1 198 ? -10.965 -9.046 16.479 1.00 57.78 198 VAL A CA 1
ATOM 1575 C C . VAL A 1 198 ? -10.366 -9.150 15.085 1.00 57.78 198 VAL A C 1
ATOM 1577 O O . VAL A 1 198 ? -9.283 -9.694 14.892 1.00 57.78 198 VAL A O 1
ATOM 1580 N N . VAL A 1 199 ? -11.094 -8.632 14.099 1.00 77.88 199 VAL A N 1
ATOM 1581 C CA . VAL A 1 199 ? -10.589 -8.473 12.736 1.00 77.88 199 VAL A CA 1
ATOM 1582 C C . VAL A 1 199 ? -10.198 -7.012 12.553 1.00 77.88 199 VAL A C 1
ATOM 1584 O O . VAL A 1 199 ? -11.037 -6.108 12.574 1.00 77.88 199 VAL A O 1
ATOM 1587 N N . ALA A 1 200 ? -8.901 -6.754 12.400 1.00 83.56 200 ALA A N 1
ATOM 1588 C CA . ALA A 1 200 ? -8.427 -5.415 12.086 1.00 83.56 200 ALA A CA 1
ATOM 1589 C C . ALA A 1 200 ? -8.720 -5.117 10.609 1.00 83.56 200 ALA A C 1
ATOM 1591 O O . ALA A 1 200 ? -8.309 -5.865 9.721 1.00 83.56 200 ALA A O 1
ATOM 1592 N N . ILE A 1 201 ? -9.436 -4.020 10.357 1.00 87.88 201 ILE A N 1
ATOM 1593 C CA . ILE A 1 201 ? -9.773 -3.551 9.010 1.00 87.88 201 ILE A CA 1
ATOM 1594 C C . ILE A 1 201 ? -8.827 -2.404 8.664 1.00 87.88 201 ILE A C 1
ATOM 1596 O O . ILE A 1 201 ? -8.770 -1.398 9.370 1.00 87.88 201 ILE A O 1
ATOM 1600 N N . MET A 1 202 ? -8.068 -2.557 7.585 1.00 86.50 202 MET A N 1
ATOM 1601 C CA . MET A 1 202 ? -7.059 -1.593 7.143 1.00 86.50 202 MET A CA 1
ATOM 1602 C C . MET A 1 202 ? -7.266 -1.218 5.676 1.00 86.50 202 MET A C 1
ATOM 1604 O O . MET A 1 202 ? -7.908 -1.951 4.928 1.00 86.50 202 MET A O 1
ATOM 1608 N N . ASN A 1 203 ? -6.677 -0.096 5.246 1.00 88.75 203 ASN A N 1
ATOM 1609 C CA . ASN A 1 203 ? -6.629 0.330 3.838 1.00 88.75 203 ASN A CA 1
ATOM 1610 C C . ASN A 1 203 ? -7.996 0.316 3.135 1.00 88.75 203 ASN A C 1
ATOM 1612 O O . ASN A 1 203 ? -8.100 -0.091 1.983 1.00 88.75 203 ASN A O 1
ATOM 1616 N N . SER A 1 204 ? -9.046 0.709 3.850 1.00 91.00 204 SER A N 1
ATOM 1617 C CA . SER A 1 204 ? -10.422 0.551 3.406 1.00 91.00 204 SER A CA 1
ATOM 1618 C C . SER A 1 204 ? -10.897 1.772 2.604 1.00 91.00 204 SER A C 1
ATOM 1620 O O . SER A 1 204 ? -10.860 2.898 3.112 1.00 91.00 204 SER A O 1
ATOM 1622 N N . TRP A 1 205 ? -11.341 1.568 1.364 1.00 94.50 205 TRP A N 1
ATOM 1623 C CA . TRP A 1 205 ? -11.810 2.625 0.465 1.00 94.50 205 TRP A CA 1
ATOM 1624 C C . TRP A 1 205 ? -12.802 2.099 -0.579 1.00 94.50 205 TRP A C 1
ATOM 1626 O O . TRP A 1 205 ? -12.859 0.904 -0.854 1.00 94.50 205 TRP A O 1
ATOM 1636 N N . VAL A 1 206 ? -13.577 3.007 -1.167 1.00 94.50 206 VAL A N 1
ATOM 1637 C CA . VAL A 1 206 ? -14.510 2.728 -2.267 1.00 94.50 206 VAL A CA 1
ATOM 1638 C C . VAL A 1 206 ? -14.055 3.487 -3.501 1.00 94.50 206 VAL A C 1
ATOM 1640 O O . VAL A 1 206 ? -13.693 4.661 -3.419 1.00 94.50 206 VAL A O 1
ATOM 1643 N N . ARG A 1 207 ? -14.072 2.830 -4.655 1.00 91.50 207 ARG A N 1
ATOM 1644 C CA . ARG A 1 207 ? -13.797 3.480 -5.928 1.00 91.50 207 ARG A CA 1
ATOM 1645 C C . ARG A 1 207 ? -14.966 4.366 -6.323 1.00 91.50 207 ARG A C 1
ATOM 1647 O O . ARG A 1 207 ? -16.113 3.916 -6.353 1.00 91.50 207 ARG A O 1
ATOM 1654 N N . GLU A 1 208 ? -14.652 5.612 -6.649 1.00 91.25 208 GLU A N 1
ATOM 1655 C CA . GLU A 1 208 ? -15.596 6.504 -7.308 1.00 91.25 208 GLU A CA 1
ATOM 1656 C C . GLU A 1 208 ? -15.995 5.904 -8.659 1.00 91.25 208 GLU A C 1
ATOM 1658 O O . GLU A 1 208 ? -15.144 5.573 -9.489 1.00 91.25 208 GLU A O 1
ATOM 1663 N N . ALA A 1 209 ? -17.297 5.725 -8.851 1.00 87.06 209 ALA A N 1
ATOM 1664 C CA . ALA A 1 209 ? -17.866 5.254 -10.101 1.00 87.06 209 ALA A CA 1
ATOM 1665 C C . ALA A 1 209 ? -18.431 6.440 -10.889 1.00 87.06 209 ALA A C 1
ATOM 1667 O O . ALA A 1 209 ? -18.689 7.508 -10.338 1.00 87.06 209 ALA A O 1
ATOM 1668 N N . HIS A 1 210 ? -18.638 6.256 -12.192 1.00 82.94 210 HIS A N 1
ATOM 1669 C CA . HIS A 1 210 ? -19.287 7.271 -13.019 1.00 82.94 210 HIS A CA 1
ATOM 1670 C C . HIS A 1 210 ? -20.680 7.626 -12.461 1.00 82.94 210 HIS A C 1
ATOM 1672 O O . HIS A 1 210 ? -21.344 6.768 -11.886 1.00 82.94 210 HIS A O 1
ATOM 1678 N N . ALA A 1 211 ? -21.164 8.852 -12.684 1.00 78.88 211 ALA A N 1
ATOM 1679 C CA . ALA A 1 211 ? -22.435 9.339 -12.125 1.00 78.88 211 ALA A CA 1
ATOM 1680 C C . ALA A 1 211 ? -23.654 8.438 -12.414 1.00 78.88 211 ALA A C 1
ATOM 1682 O O . ALA A 1 211 ? -24.579 8.371 -11.615 1.00 78.88 211 ALA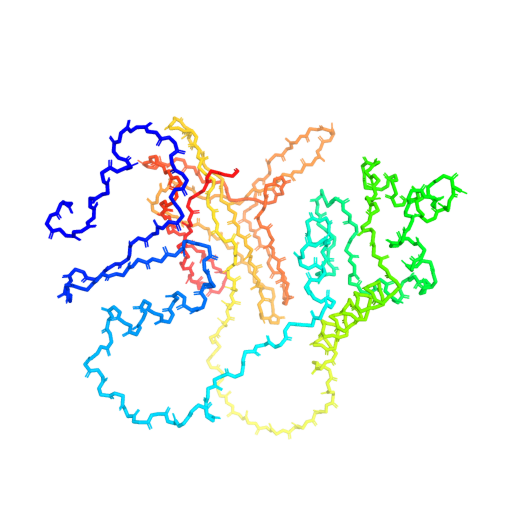 A O 1
ATOM 1683 N N . ASN A 1 212 ? -23.624 7.714 -13.536 1.00 80.75 212 ASN A N 1
ATOM 1684 C CA . ASN A 1 212 ? -24.691 6.802 -13.969 1.00 80.75 212 ASN A CA 1
ATOM 1685 C C . ASN A 1 212 ? -24.362 5.314 -13.735 1.00 80.75 212 ASN A C 1
ATOM 1687 O O . ASN A 1 212 ? -25.057 4.440 -14.257 1.00 80.75 212 ASN A O 1
ATOM 1691 N N . ALA A 1 213 ? -23.264 5.007 -13.042 1.00 81.88 213 ALA A N 1
ATOM 1692 C CA . ALA A 1 213 ? -22.884 3.633 -12.754 1.00 81.88 213 ALA A CA 1
ATOM 1693 C C . ALA A 1 213 ? -23.855 3.016 -11.741 1.00 81.88 213 ALA A C 1
ATOM 1695 O O . ALA A 1 213 ? -24.237 3.646 -10.761 1.00 81.88 213 ALA A O 1
ATOM 1696 N N . ARG A 1 214 ? -24.234 1.758 -11.975 1.00 88.25 214 ARG A N 1
ATOM 1697 C CA . ARG A 1 214 ? -25.098 0.987 -11.064 1.00 88.25 214 ARG A CA 1
ATOM 1698 C C . ARG A 1 214 ? -24.317 0.183 -10.029 1.00 88.25 214 ARG A C 1
ATOM 1700 O O . ARG A 1 214 ? -24.923 -0.520 -9.228 1.00 88.25 214 ARG A O 1
ATOM 1707 N N . VAL A 1 215 ? -22.990 0.254 -10.092 1.00 90.31 215 VAL A N 1
ATOM 1708 C CA . VAL A 1 215 ? -22.079 -0.541 -9.276 1.00 90.31 215 VAL A CA 1
ATOM 1709 C C . VAL A 1 215 ? -20.865 0.292 -8.885 1.00 90.31 215 VAL A C 1
ATOM 1711 O O . VAL A 1 215 ? -20.325 1.042 -9.705 1.00 90.31 215 VAL A O 1
ATOM 1714 N N . ASN A 1 216 ? -20.405 0.108 -7.654 1.00 91.75 216 ASN A N 1
ATOM 1715 C CA . ASN A 1 216 ? -19.115 0.581 -7.171 1.00 91.75 216 ASN A CA 1
ATOM 1716 C C . ASN A 1 216 ? -18.262 -0.620 -6.738 1.00 91.75 216 ASN A C 1
ATOM 1718 O O . ASN A 1 216 ? -18.777 -1.701 -6.462 1.00 91.75 216 ASN A O 1
ATOM 1722 N N . ALA A 1 217 ? -16.947 -0.422 -6.656 1.00 92.50 217 ALA A N 1
ATOM 1723 C CA . ALA A 1 217 ? -16.024 -1.425 -6.129 1.00 92.50 217 ALA A CA 1
ATOM 1724 C C . ALA A 1 217 ? -15.423 -0.940 -4.805 1.00 92.50 217 ALA A C 1
ATOM 1726 O O . ALA A 1 217 ? -14.882 0.164 -4.738 1.00 92.50 217 ALA A O 1
ATOM 1727 N N . GLY A 1 218 ? -15.517 -1.754 -3.760 1.00 93.56 218 GLY A N 1
ATOM 1728 C CA . GLY A 1 218 ? -14.925 -1.525 -2.448 1.00 93.56 218 GLY A CA 1
ATOM 1729 C C . GLY A 1 218 ? -13.691 -2.394 -2.214 1.00 93.56 218 GLY A C 1
ATOM 1730 O O . GLY A 1 218 ? -13.614 -3.541 -2.654 1.00 93.56 218 GLY A O 1
ATOM 1731 N N . TYR A 1 219 ? -12.730 -1.845 -1.482 1.00 93.88 219 TYR A N 1
ATOM 1732 C CA . TYR A 1 219 ? -11.443 -2.463 -1.192 1.00 93.88 219 TYR A CA 1
ATOM 1733 C C . TYR A 1 219 ? -11.084 -2.252 0.274 1.00 93.88 219 TYR A C 1
ATOM 1735 O O . TYR A 1 219 ? -11.405 -1.223 0.864 1.00 93.88 219 TYR A O 1
ATOM 1743 N N . MET A 1 220 ? -10.414 -3.228 0.874 1.00 93.19 220 MET A N 1
ATOM 1744 C CA . MET A 1 220 ? -9.945 -3.205 2.257 1.00 93.19 220 MET A CA 1
ATOM 1745 C C . MET A 1 220 ? -8.983 -4.366 2.505 1.00 93.19 220 MET A C 1
ATOM 1747 O O . MET A 1 220 ? -8.840 -5.272 1.693 1.00 93.19 220 MET A O 1
ATOM 1751 N N . THR A 1 221 ? -8.320 -4.375 3.651 1.00 89.31 221 THR A N 1
ATOM 1752 C CA . THR A 1 221 ? -7.565 -5.525 4.147 1.00 89.31 221 THR A CA 1
ATOM 1753 C C . THR A 1 221 ? -8.161 -5.961 5.473 1.00 89.31 221 THR A C 1
ATOM 1755 O O . THR A 1 221 ? -8.252 -5.151 6.393 1.00 89.31 221 THR A O 1
ATOM 1758 N N . LEU A 1 222 ? -8.540 -7.232 5.568 1.00 89.94 222 LEU A N 1
ATOM 1759 C CA . LEU A 1 222 ? -8.976 -7.867 6.806 1.00 89.94 222 LEU A CA 1
ATOM 1760 C C . LEU A 1 222 ? -7.804 -8.649 7.389 1.00 89.94 222 LEU A C 1
ATOM 1762 O O . LEU A 1 222 ? -7.224 -9.480 6.694 1.00 89.94 222 LEU A O 1
ATOM 1766 N N . VAL A 1 223 ? -7.448 -8.382 8.643 1.00 86.38 223 VAL A N 1
ATOM 1767 C CA . VAL A 1 223 ? -6.383 -9.085 9.368 1.00 86.38 223 VAL A CA 1
ATOM 1768 C C . VAL A 1 223 ? -6.997 -9.777 10.574 1.00 86.38 223 VAL A C 1
ATOM 1770 O O . VAL A 1 223 ? -7.519 -9.116 11.472 1.00 86.38 223 VAL A O 1
ATOM 1773 N N . ASN A 1 224 ? -6.932 -11.104 10.594 1.00 87.69 224 ASN A N 1
ATOM 1774 C CA . ASN A 1 224 ? -7.385 -11.904 11.720 1.00 87.69 224 ASN A CA 1
ATOM 1775 C C . ASN A 1 224 ? -6.236 -12.037 12.724 1.00 87.69 224 ASN A C 1
ATOM 1777 O O . ASN A 1 224 ? -5.229 -12.684 12.444 1.00 87.69 224 ASN A O 1
ATOM 1781 N N . VAL A 1 225 ? -6.373 -11.406 13.893 1.00 81.81 225 VAL A N 1
ATOM 1782 C CA . VAL A 1 225 ? -5.361 -11.497 14.959 1.00 81.81 225 VAL A CA 1
ATOM 1783 C C . VAL A 1 225 ? -5.623 -12.643 15.936 1.00 81.81 225 VAL A C 1
ATOM 1785 O O . VAL A 1 225 ? -4.803 -12.868 16.829 1.00 81.81 225 VAL A O 1
ATOM 1788 N N . SER A 1 226 ? -6.726 -13.378 15.785 1.00 80.06 226 SER A N 1
ATOM 1789 C CA . SER A 1 226 ? -7.058 -14.531 16.625 1.00 80.06 226 SER A CA 1
ATOM 1790 C C . SER A 1 226 ? -6.261 -15.781 16.219 1.00 80.06 226 SER A C 1
ATOM 1792 O O . SER A 1 226 ? -5.540 -15.786 15.215 1.00 80.06 226 SER A O 1
ATOM 1794 N N . SER A 1 227 ? -6.311 -16.816 17.058 1.00 79.38 227 SER A N 1
ATOM 1795 C CA . SER A 1 227 ? -5.709 -18.131 16.797 1.00 79.38 227 SER A CA 1
ATOM 1796 C C . SER A 1 227 ? -6.618 -19.079 16.013 1.00 79.38 227 SER A C 1
ATOM 1798 O O . SER A 1 227 ? -6.154 -20.153 15.655 1.00 79.38 227 SER A O 1
ATOM 1800 N N . GLU A 1 228 ? -7.856 -18.677 15.725 1.00 82.62 228 GLU A N 1
ATOM 1801 C CA . GLU A 1 228 ? -8.859 -19.484 15.028 1.00 82.62 228 GLU A CA 1
ATOM 1802 C C . GLU A 1 228 ? -9.227 -18.850 13.683 1.00 82.62 228 GLU A C 1
ATOM 1804 O O . GLU A 1 228 ? -9.046 -17.648 13.471 1.00 82.62 228 GLU A O 1
ATOM 1809 N N . ASP A 1 229 ? -9.745 -19.652 12.758 1.00 88.00 229 ASP A N 1
ATOM 1810 C CA . ASP A 1 229 ? -10.260 -19.148 11.487 1.00 88.00 229 ASP A CA 1
ATOM 1811 C C . ASP A 1 229 ? -11.548 -18.346 11.712 1.00 88.00 229 ASP A C 1
ATOM 1813 O O . ASP A 1 229 ? -12.507 -18.826 12.317 1.00 88.00 229 ASP A O 1
ATOM 1817 N N . VAL A 1 230 ? -11.601 -17.131 11.163 1.00 89.44 230 VAL A N 1
ATOM 1818 C CA . VAL A 1 230 ? -12.784 -16.263 11.235 1.00 89.44 230 VAL A CA 1
ATOM 1819 C C . VAL A 1 230 ? -13.465 -16.246 9.877 1.00 89.44 230 VAL A C 1
ATOM 1821 O O . VAL A 1 230 ? -12.809 -16.066 8.854 1.00 89.44 230 VAL A O 1
ATOM 1824 N N . ARG A 1 231 ? -14.789 -16.397 9.835 1.00 90.19 231 ARG A N 1
ATOM 1825 C CA . ARG A 1 231 ? -15.556 -16.350 8.583 1.00 90.19 231 ARG A CA 1
ATOM 1826 C C . ARG A 1 231 ? -16.319 -15.043 8.485 1.00 90.19 231 ARG A C 1
ATOM 1828 O O . ARG A 1 231 ? -17.092 -14.701 9.378 1.00 90.19 231 ARG A O 1
ATOM 1835 N N . LEU A 1 232 ? -16.129 -14.333 7.381 1.00 90.56 232 LEU A N 1
ATOM 1836 C CA . LEU A 1 232 ? -16.985 -13.220 6.999 1.00 90.56 232 LEU A CA 1
ATOM 1837 C C . LEU A 1 232 ? -18.230 -13.790 6.317 1.00 90.56 232 LEU A C 1
ATOM 1839 O O . LEU A 1 232 ? -18.128 -14.394 5.249 1.00 90.56 232 LEU A O 1
ATOM 1843 N N . LEU A 1 233 ? -19.384 -13.600 6.955 1.00 89.44 233 LEU A N 1
ATOM 1844 C CA . LEU A 1 233 ? -20.667 -14.104 6.468 1.00 89.44 233 LEU A CA 1
ATOM 1845 C C . LEU A 1 233 ? -21.397 -13.082 5.603 1.00 89.44 233 LEU A C 1
ATOM 1847 O O . LEU A 1 233 ? -22.088 -13.446 4.659 1.00 89.44 233 LEU A O 1
ATOM 1851 N N . LYS A 1 234 ? -21.296 -11.796 5.956 1.00 89.12 234 LYS A N 1
ATOM 1852 C CA . LYS A 1 234 ? -22.049 -10.741 5.277 1.00 89.12 234 LYS A CA 1
ATOM 1853 C C . LYS A 1 234 ? -21.347 -9.397 5.370 1.00 89.12 234 LYS A C 1
ATOM 1855 O O . LYS A 1 234 ? -20.750 -9.078 6.399 1.00 89.12 234 LYS A O 1
ATOM 1860 N N . VAL A 1 235 ? -21.491 -8.594 4.323 1.00 92.75 235 VAL A N 1
ATOM 1861 C CA . VAL A 1 235 ? -21.187 -7.161 4.332 1.00 92.75 235 VAL A CA 1
ATOM 1862 C C . VAL A 1 235 ? -22.457 -6.410 3.943 1.00 92.75 235 VAL A C 1
ATOM 1864 O O . VAL A 1 235 ? -23.191 -6.850 3.064 1.00 92.75 235 VAL A O 1
ATOM 1867 N N . GLU A 1 236 ? -22.745 -5.305 4.621 1.00 93.88 236 GLU A N 1
ATOM 1868 C CA . GLU A 1 236 ? -23.926 -4.473 4.377 1.00 93.88 236 GLU A CA 1
ATOM 1869 C C . GLU A 1 236 ? -23.555 -2.991 4.421 1.00 93.88 236 GLU A C 1
ATOM 1871 O O . GLU A 1 236 ? -22.578 -2.602 5.063 1.00 93.88 236 GLU A O 1
ATOM 1876 N N . SER A 1 237 ? -24.342 -2.156 3.749 1.00 94.69 237 SER A N 1
ATOM 1877 C CA . SER A 1 237 ? -24.222 -0.702 3.809 1.00 94.69 237 SER A CA 1
ATOM 1878 C C . SER A 1 237 ? -25.567 -0.061 3.494 1.00 94.69 237 SER A C 1
ATOM 1880 O O . SER A 1 237 ? -26.230 -0.475 2.550 1.00 94.69 237 SER A O 1
ATOM 1882 N N . ASP A 1 238 ? -25.943 0.988 4.225 1.00 93.31 238 ASP A N 1
ATOM 1883 C CA . ASP A 1 238 ? -27.171 1.747 3.947 1.00 93.31 238 ASP A CA 1
ATOM 1884 C C . ASP A 1 238 ? -27.077 2.594 2.663 1.00 93.31 238 ASP A C 1
ATOM 1886 O O . ASP A 1 238 ? -28.079 3.117 2.175 1.00 93.31 238 ASP A O 1
ATOM 1890 N N . ALA A 1 239 ? -25.874 2.739 2.108 1.00 92.94 239 ALA A N 1
ATOM 1891 C CA . ALA A 1 239 ? -25.600 3.484 0.883 1.00 92.94 239 ALA A CA 1
ATOM 1892 C C . ALA A 1 239 ? -25.926 2.704 -0.406 1.00 92.94 239 ALA A C 1
ATOM 1894 O O . ALA A 1 239 ? -26.039 3.309 -1.476 1.00 92.94 239 ALA A O 1
ATOM 1895 N N . PHE A 1 240 ? -26.058 1.379 -0.310 1.00 94.88 240 PHE A N 1
ATOM 1896 C CA . PHE A 1 240 ? -26.172 0.457 -1.440 1.00 94.88 240 PHE A CA 1
ATOM 1897 C C . PHE A 1 240 ? -27.335 -0.517 -1.221 1.00 94.88 240 PHE A C 1
ATOM 1899 O O . PHE A 1 240 ? -27.741 -0.764 -0.086 1.00 94.88 240 PHE A O 1
ATOM 1906 N N . ASP A 1 241 ? -27.878 -1.078 -2.297 1.00 92.31 241 ASP A N 1
ATOM 1907 C CA . ASP A 1 241 ? -28.947 -2.079 -2.214 1.00 92.31 241 ASP A CA 1
ATOM 1908 C C . ASP A 1 241 ? -28.415 -3.443 -1.752 1.00 92.31 241 ASP A C 1
ATOM 1910 O O . ASP A 1 241 ? -29.058 -4.122 -0.948 1.00 92.31 241 ASP A O 1
ATOM 1914 N N . SER A 1 242 ? -27.223 -3.831 -2.214 1.00 92.25 242 SER A N 1
ATOM 1915 C CA . SER A 1 242 ? -26.505 -5.013 -1.726 1.00 92.25 242 SER A CA 1
ATOM 1916 C C . SER A 1 242 ? -24.987 -4.832 -1.793 1.00 92.25 242 SER A C 1
ATOM 1918 O O . SER A 1 242 ? -24.462 -4.005 -2.544 1.00 92.25 242 SER A O 1
ATOM 1920 N N . VAL A 1 243 ? -24.271 -5.611 -0.977 1.00 95.00 243 VAL A N 1
ATOM 1921 C CA . VAL A 1 243 ? -22.810 -5.717 -1.019 1.00 95.00 243 VAL A CA 1
ATOM 1922 C C . VAL A 1 243 ? -22.428 -7.184 -1.130 1.00 95.00 243 VAL A C 1
ATOM 1924 O O . VAL A 1 243 ? -22.792 -7.994 -0.278 1.00 95.00 243 VAL A O 1
ATOM 1927 N N . GLU A 1 244 ? -21.670 -7.509 -2.167 1.00 93.00 244 GLU A N 1
ATOM 1928 C CA . GLU A 1 244 ? -21.261 -8.871 -2.494 1.00 93.00 244 GLU A CA 1
ATOM 1929 C C . GLU A 1 244 ? -19.734 -8.980 -2.489 1.00 93.00 244 GLU A C 1
ATOM 1931 O O . GLU A 1 244 ? -19.025 -8.032 -2.830 1.00 93.00 244 GLU A O 1
ATOM 1936 N N . VAL A 1 245 ? -19.204 -10.138 -2.096 1.00 92.62 245 VAL A N 1
ATOM 1937 C CA . VAL A 1 245 ? -17.764 -10.414 -2.164 1.00 92.62 245 VAL A CA 1
ATOM 1938 C C . VAL A 1 245 ? -17.477 -11.133 -3.468 1.00 92.62 245 VAL A C 1
ATOM 1940 O O . VAL A 1 245 ? -18.006 -12.212 -3.697 1.00 92.62 245 VAL A O 1
ATOM 1943 N N . HIS A 1 246 ? -16.645 -10.551 -4.322 1.00 90.38 246 HIS A N 1
ATOM 1944 C CA . HIS A 1 246 ? -16.315 -11.109 -5.631 1.00 90.38 246 HIS A CA 1
ATOM 1945 C C . HIS A 1 246 ? -14.813 -11.360 -5.743 1.00 90.38 246 HIS A C 1
ATOM 1947 O O . HIS A 1 246 ? -14.001 -10.663 -5.133 1.00 90.38 246 HIS A O 1
ATOM 1953 N N . GLU A 1 247 ? -14.426 -12.347 -6.541 1.00 88.12 247 GLU A N 1
ATOM 1954 C CA . GLU A 1 247 ? -13.046 -12.625 -6.922 1.00 88.12 247 GLU A CA 1
ATOM 1955 C C . GLU A 1 247 ? -12.904 -12.636 -8.437 1.00 88.12 247 GLU A C 1
ATOM 1957 O O . GLU A 1 247 ? -13.702 -13.244 -9.144 1.00 88.12 247 GLU A O 1
ATOM 1962 N N . MET A 1 248 ? -11.858 -11.976 -8.929 1.00 79.44 248 MET A N 1
ATOM 1963 C CA . MET A 1 248 ? -11.458 -12.087 -10.324 1.00 79.44 248 MET A CA 1
ATOM 1964 C C . MET A 1 248 ? -10.542 -13.298 -10.503 1.00 79.44 248 MET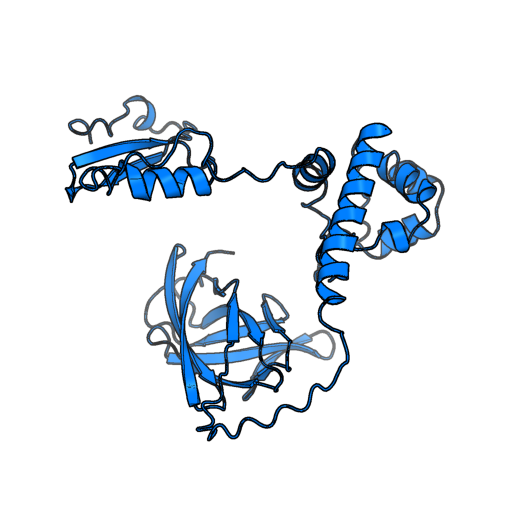 A C 1
ATOM 1966 O O . MET A 1 248 ? -9.466 -13.354 -9.907 1.00 79.44 248 MET A O 1
ATOM 1970 N N . THR A 1 249 ? -10.933 -14.242 -11.352 1.00 77.38 249 THR A N 1
ATOM 1971 C CA . THR A 1 249 ? -10.113 -15.399 -11.732 1.00 77.38 249 THR A CA 1
ATOM 1972 C C . THR A 1 249 ? -9.892 -15.421 -13.236 1.00 77.38 249 THR A C 1
ATOM 1974 O O . THR A 1 249 ? -10.775 -15.059 -14.009 1.00 77.38 249 THR A O 1
ATOM 1977 N N . MET A 1 250 ? -8.710 -15.855 -13.669 1.00 70.25 250 MET A N 1
ATOM 1978 C CA . MET A 1 250 ? -8.416 -16.038 -15.088 1.00 70.25 250 MET A CA 1
ATOM 1979 C C . MET A 1 250 ? -8.788 -17.464 -15.487 1.00 70.25 250 MET A C 1
ATOM 1981 O O . MET A 1 250 ? -8.129 -18.412 -15.064 1.00 70.25 250 MET A O 1
ATOM 1985 N N . VAL A 1 251 ? -9.833 -17.603 -16.295 1.00 73.62 251 VAL A N 1
ATOM 1986 C CA . VAL A 1 251 ? -10.276 -18.886 -16.850 1.00 73.62 251 VAL A CA 1
ATOM 1987 C C . VAL A 1 251 ? -10.149 -18.777 -18.364 1.00 73.62 251 VAL A C 1
ATOM 1989 O O . VAL A 1 251 ? -10.709 -17.872 -18.976 1.00 73.62 251 VAL A O 1
ATOM 1992 N N . ASP A 1 252 ? -9.310 -19.625 -18.962 1.00 68.19 252 ASP A N 1
ATOM 1993 C CA . ASP A 1 252 ? -9.068 -19.672 -20.414 1.00 68.19 252 ASP A CA 1
ATOM 1994 C C . ASP A 1 252 ? -8.683 -18.321 -21.059 1.00 68.19 252 ASP A C 1
ATOM 1996 O O . ASP A 1 252 ? -9.052 -18.004 -22.188 1.00 68.19 252 ASP A O 1
ATOM 2000 N N . GLY A 1 253 ? -7.919 -17.496 -20.334 1.00 70.75 253 GLY A N 1
ATOM 2001 C CA . GLY A 1 253 ? -7.479 -16.174 -20.801 1.00 70.75 253 GLY A CA 1
ATOM 2002 C C . GLY A 1 253 ? -8.555 -15.083 -20.735 1.00 70.75 253 GLY A C 1
ATOM 2003 O O . GLY A 1 253 ? -8.285 -13.943 -21.116 1.00 70.75 253 GLY A O 1
ATOM 2004 N N . MET A 1 254 ? -9.744 -15.400 -20.217 1.00 62.44 254 MET A N 1
ATOM 2005 C CA . MET A 1 254 ? -10.803 -14.444 -19.911 1.00 62.44 254 MET A CA 1
ATOM 2006 C C . MET A 1 254 ? -10.850 -14.165 -18.405 1.00 62.44 254 MET A C 1
ATOM 2008 O O . MET A 1 254 ? -10.621 -15.045 -17.576 1.00 62.44 254 MET A O 1
ATOM 2012 N N . MET A 1 255 ? -11.108 -12.906 -18.049 1.00 66.94 255 MET A N 1
ATOM 2013 C CA . MET A 1 255 ? -11.302 -12.496 -16.659 1.00 66.94 255 MET A CA 1
ATOM 2014 C C . MET A 1 255 ? -12.744 -12.806 -16.263 1.00 66.94 255 MET A C 1
ATOM 2016 O O . MET A 1 255 ? -13.666 -12.138 -16.729 1.00 66.94 255 MET A O 1
ATOM 2020 N N . GLU A 1 256 ? -12.925 -13.808 -15.414 1.00 76.00 256 GLU A N 1
ATOM 2021 C CA . GLU A 1 256 ? -14.217 -14.182 -14.851 1.00 76.00 256 GLU A CA 1
ATOM 2022 C C . GLU A 1 256 ? -14.357 -13.605 -13.442 1.00 76.00 256 GLU A C 1
ATOM 2024 O O . GLU A 1 256 ? -13.390 -13.535 -12.681 1.00 76.00 256 GLU A O 1
ATOM 2029 N N . MET A 1 257 ? -15.565 -13.157 -13.115 1.00 77.81 257 MET A N 1
ATOM 2030 C CA . MET A 1 257 ? -15.906 -12.583 -11.823 1.00 77.81 257 MET A CA 1
ATOM 2031 C C . MET A 1 257 ? -16.803 -13.567 -11.077 1.00 77.81 257 MET A C 1
ATOM 2033 O O . MET A 1 257 ? -17.902 -13.870 -11.533 1.00 77.81 257 MET A O 1
ATOM 2037 N N . ASN A 1 258 ? -16.315 -14.070 -9.947 1.00 83.00 258 ASN A N 1
ATOM 2038 C CA . ASN A 1 258 ? -16.962 -15.118 -9.167 1.00 83.00 258 ASN A CA 1
ATOM 2039 C C . ASN A 1 258 ? -17.412 -14.587 -7.802 1.00 83.00 258 ASN A C 1
ATOM 2041 O O . ASN A 1 258 ? -16.592 -14.095 -7.025 1.00 83.00 258 ASN A O 1
ATOM 2045 N N . GLU A 1 259 ? -18.704 -14.710 -7.493 1.00 87.44 259 GLU A N 1
ATOM 2046 C CA . GLU A 1 259 ? -19.260 -14.365 -6.180 1.00 87.44 259 GLU A CA 1
ATOM 2047 C C . GLU A 1 259 ? -18.856 -15.413 -5.125 1.00 87.44 259 GLU A C 1
ATOM 2049 O O . GLU A 1 259 ? -19.021 -16.621 -5.314 1.00 87.44 259 GLU A O 1
ATOM 2054 N N . LEU A 1 260 ? -18.357 -14.950 -3.979 1.00 86.44 260 LEU A N 1
ATOM 2055 C CA . LEU A 1 260 ? -18.010 -15.766 -2.821 1.00 86.44 260 LEU A CA 1
ATOM 2056 C C . LEU A 1 260 ? -19.057 -15.567 -1.720 1.00 86.44 260 LEU A C 1
ATOM 2058 O O . LEU A 1 260 ? -19.099 -14.524 -1.070 1.00 86.44 260 LEU A O 1
ATOM 2062 N N . LYS A 1 261 ? -19.868 -16.601 -1.468 1.00 80.00 261 LYS A N 1
ATOM 2063 C CA . LYS A 1 261 ? -20.910 -16.578 -0.422 1.00 80.00 261 LYS A CA 1
ATOM 2064 C C . LYS A 1 261 ? -20.355 -16.551 0.999 1.00 80.00 261 LYS A C 1
ATOM 2066 O O . LYS A 1 261 ? -20.997 -16.038 1.905 1.00 80.00 261 LYS A O 1
ATOM 2071 N N . GLU A 1 262 ? -19.170 -17.118 1.190 1.00 78.31 262 GLU A N 1
ATOM 2072 C CA . GLU A 1 262 ? -18.449 -17.098 2.456 1.00 78.31 262 GLU A CA 1
ATOM 2073 C C . GLU A 1 262 ? -16.970 -16.852 2.191 1.00 78.31 262 GLU A C 1
ATOM 2075 O O . GLU A 1 262 ? -16.395 -17.378 1.234 1.00 78.31 262 GLU A O 1
ATOM 2080 N N . LEU A 1 263 ? -16.337 -16.087 3.077 1.00 88.38 263 LEU A N 1
ATOM 2081 C CA . LEU A 1 263 ? -14.906 -15.831 3.018 1.00 88.38 263 LEU A CA 1
ATOM 2082 C C . LEU A 1 263 ? -14.255 -16.211 4.347 1.00 88.38 263 LEU A C 1
ATOM 2084 O O . LEU A 1 263 ? -14.519 -15.597 5.381 1.00 88.38 263 LEU A O 1
ATOM 2088 N N . VAL A 1 264 ? -13.369 -17.205 4.305 1.00 90.75 264 VAL A N 1
ATOM 2089 C CA . VAL A 1 264 ? -12.544 -17.602 5.452 1.00 90.75 264 VAL A CA 1
ATOM 2090 C C . VAL A 1 264 ? -11.326 -16.683 5.538 1.00 90.75 264 VAL A C 1
ATOM 2092 O O . VAL A 1 264 ? -10.600 -16.499 4.561 1.00 90.75 264 VAL A O 1
ATOM 2095 N N . ILE A 1 265 ? -11.096 -16.115 6.717 1.00 90.94 265 ILE A N 1
ATOM 2096 C CA . ILE A 1 265 ? -9.921 -15.328 7.076 1.00 90.94 265 ILE A CA 1
ATOM 2097 C C . ILE A 1 265 ? -9.080 -16.204 8.014 1.00 90.94 265 ILE A C 1
ATOM 2099 O O . ILE A 1 265 ? -9.441 -16.348 9.188 1.00 90.94 265 ILE A O 1
ATOM 2103 N N . PRO A 1 266 ? -7.973 -16.793 7.525 1.00 87.44 266 PRO A N 1
ATOM 2104 C CA . PRO A 1 266 ? -7.201 -17.756 8.303 1.00 87.44 266 PRO A CA 1
ATOM 2105 C C . PRO A 1 266 ? -6.715 -17.188 9.638 1.00 87.44 266 PRO A C 1
ATOM 2107 O O . PRO A 1 266 ? -6.414 -15.991 9.719 1.00 87.44 266 PRO A O 1
ATOM 2110 N N . ALA A 1 267 ? -6.597 -18.035 10.659 1.00 84.94 267 ALA A N 1
ATOM 2111 C CA . ALA A 1 267 ? -5.960 -17.708 11.933 1.00 84.94 267 ALA A CA 1
ATOM 2112 C C . ALA A 1 267 ? -4.607 -17.013 11.721 1.00 84.94 267 ALA A C 1
ATOM 2114 O O . ALA A 1 267 ? -3.783 -17.462 10.920 1.00 84.94 267 ALA A O 1
ATOM 2115 N N . LYS A 1 268 ? -4.368 -15.896 12.425 1.00 83.62 268 LYS A N 1
ATOM 2116 C CA . LYS A 1 268 ? -3.161 -15.050 12.266 1.00 83.62 268 LYS A CA 1
ATOM 2117 C C . LYS A 1 268 ? -2.891 -14.588 10.820 1.00 83.62 268 LYS A C 1
ATOM 2119 O O . LYS A 1 268 ? -1.782 -14.153 10.500 1.00 83.62 268 LYS A O 1
ATOM 2124 N N . GLY A 1 269 ? -3.884 -14.695 9.943 1.00 83.88 269 GLY A N 1
ATOM 2125 C CA . GLY A 1 269 ? -3.795 -14.431 8.517 1.00 83.88 269 GLY A CA 1
ATOM 2126 C C . GLY A 1 269 ? -4.421 -13.103 8.113 1.00 83.88 269 GLY A C 1
ATOM 2127 O O . GLY A 1 269 ? -4.877 -12.298 8.928 1.00 83.88 269 GLY A O 1
ATOM 2128 N N . GLN A 1 270 ? -4.443 -12.864 6.805 1.00 90.19 270 GLN A N 1
ATOM 2129 C CA . GLN A 1 270 ? -5.098 -11.695 6.232 1.00 90.19 270 GLN A CA 1
ATOM 2130 C C . GLN A 1 270 ? -5.707 -12.011 4.869 1.00 90.19 270 GLN A C 1
ATOM 2132 O O . GLN A 1 270 ? -5.137 -12.788 4.104 1.00 90.19 270 GLN A O 1
ATOM 2137 N N . ILE A 1 271 ? -6.797 -11.324 4.537 1.00 90.69 271 ILE A N 1
ATOM 2138 C CA . ILE A 1 271 ? -7.362 -11.271 3.188 1.00 90.69 271 ILE A CA 1
ATOM 2139 C C . ILE A 1 271 ? -7.303 -9.829 2.691 1.00 90.69 271 ILE A C 1
ATOM 2141 O O . ILE A 1 271 ? -7.660 -8.891 3.408 1.00 90.69 271 ILE A O 1
ATOM 2145 N N . LYS A 1 272 ? -6.827 -9.648 1.459 1.00 90.81 272 LYS A N 1
ATOM 2146 C CA . LYS A 1 272 ? -6.798 -8.353 0.781 1.00 90.81 272 LYS A CA 1
ATOM 2147 C C . LYS A 1 272 ? -7.886 -8.310 -0.279 1.00 90.81 272 LYS A C 1
ATOM 2149 O O . LYS A 1 272 ? -7.979 -9.214 -1.103 1.00 90.81 272 LYS A O 1
ATOM 2154 N N . PHE A 1 273 ? -8.661 -7.238 -0.253 1.00 90.69 273 PHE A N 1
ATOM 2155 C CA . PHE A 1 273 ? -9.532 -6.836 -1.337 1.00 90.69 273 PHE A CA 1
ATOM 2156 C C . PHE A 1 273 ? -8.821 -5.722 -2.104 1.00 90.69 273 PHE A C 1
ATOM 2158 O O . PHE A 1 273 ? -8.590 -4.646 -1.544 1.00 90.69 273 PHE A O 1
ATOM 2165 N N . GLU A 1 274 ? -8.440 -5.977 -3.351 1.00 90.94 274 GLU A N 1
ATOM 2166 C CA . GLU A 1 274 ? -7.634 -5.075 -4.174 1.00 90.94 274 GLU A CA 1
ATOM 2167 C C . GLU A 1 274 ? -8.025 -5.148 -5.662 1.00 90.94 274 GLU A C 1
ATOM 2169 O O . GLU A 1 274 ? -8.572 -6.163 -6.106 1.00 90.94 274 GLU A O 1
ATOM 2174 N N . PRO A 1 275 ? -7.777 -4.084 -6.452 1.00 85.06 275 PRO A N 1
ATOM 2175 C CA . PRO A 1 275 ? -8.091 -4.086 -7.877 1.00 85.06 275 PRO A CA 1
ATOM 2176 C C . PRO A 1 275 ? -7.431 -5.264 -8.606 1.00 85.06 275 PRO A C 1
ATOM 2178 O O . PRO A 1 275 ? -6.222 -5.456 -8.510 1.00 85.06 275 PRO A O 1
ATOM 2181 N N . GLY A 1 276 ? -8.224 -6.034 -9.355 1.00 84.25 276 GLY A N 1
ATOM 2182 C CA . GLY A 1 276 ? -7.753 -7.217 -10.085 1.00 84.25 276 GLY A CA 1
ATOM 2183 C C . GLY A 1 276 ? -7.710 -8.516 -9.272 1.00 84.25 276 GLY A C 1
ATOM 2184 O O . GLY A 1 276 ? -7.397 -9.552 -9.847 1.00 84.25 276 GLY A O 1
ATOM 2185 N N . GLY A 1 277 ? -8.049 -8.482 -7.979 1.00 87.62 277 GLY A N 1
ATOM 2186 C CA . GLY A 1 277 ? -8.196 -9.664 -7.127 1.00 87.62 277 GLY A CA 1
ATOM 2187 C C . GLY A 1 277 ? -9.595 -9.762 -6.516 1.00 87.62 277 GLY A C 1
ATOM 2188 O O . GLY A 1 277 ? -10.608 -9.530 -7.186 1.00 87.62 277 GLY A O 1
ATOM 2189 N N . LYS A 1 278 ? -9.661 -10.091 -5.219 1.00 90.50 278 LYS A N 1
ATOM 2190 C CA . LYS A 1 278 ? -10.919 -10.030 -4.463 1.00 90.50 278 LYS A CA 1
ATOM 2191 C C . LYS A 1 278 ? -11.364 -8.578 -4.289 1.00 90.50 278 LYS A C 1
ATOM 2193 O O . LYS A 1 278 ? -10.533 -7.702 -4.077 1.00 90.50 278 LYS A O 1
ATOM 2198 N N . HIS A 1 279 ? -12.656 -8.305 -4.342 1.00 93.00 279 HIS A N 1
ATOM 2199 C CA . HIS A 1 279 ? -13.211 -6.969 -4.129 1.00 93.00 279 HIS A CA 1
ATOM 2200 C C . HIS A 1 279 ? -14.641 -7.055 -3.591 1.00 93.00 279 HIS A C 1
ATOM 2202 O O . HIS A 1 279 ? -15.275 -8.107 -3.641 1.00 93.00 279 HIS A O 1
ATOM 2208 N N . LEU A 1 280 ? -15.130 -5.953 -3.028 1.00 93.44 280 LEU A N 1
ATOM 2209 C CA . LEU A 1 280 ? -16.538 -5.808 -2.681 1.00 93.44 280 LEU A CA 1
ATOM 2210 C C . LEU A 1 280 ? -17.260 -5.197 -3.877 1.00 93.44 280 LEU A C 1
ATOM 2212 O O . LEU A 1 280 ? -16.935 -4.079 -4.276 1.00 93.44 280 LEU A O 1
ATOM 2216 N N . MET A 1 281 ? -18.220 -5.906 -4.450 1.00 93.69 281 MET A N 1
ATOM 2217 C CA . MET A 1 281 ? -19.130 -5.345 -5.437 1.00 93.69 281 MET A CA 1
ATOM 2218 C C . MET A 1 281 ? -20.298 -4.684 -4.696 1.00 93.69 281 MET A C 1
ATOM 2220 O O . MET A 1 281 ? -21.047 -5.335 -3.974 1.00 93.69 281 MET A O 1
ATOM 2224 N N . LEU A 1 282 ? -20.403 -3.363 -4.823 1.00 94.88 282 LEU A N 1
ATOM 2225 C CA . LEU A 1 282 ? -21.399 -2.528 -4.154 1.00 94.88 282 LEU A CA 1
ATOM 2226 C C . LEU A 1 282 ? -22.497 -2.197 -5.170 1.00 94.88 282 LEU A C 1
ATOM 2228 O O . LEU A 1 282 ? -22.284 -1.382 -6.072 1.00 94.88 282 LEU A O 1
ATOM 2232 N N . MET A 1 283 ? -23.643 -2.857 -5.061 1.00 92.12 283 MET A N 1
ATOM 2233 C CA . MET A 1 283 ? -24.713 -2.812 -6.056 1.00 92.12 283 MET A CA 1
ATOM 2234 C C . MET A 1 283 ? -25.759 -1.761 -5.696 1.00 92.12 283 MET A C 1
ATOM 2236 O O . MET A 1 283 ? -26.131 -1.620 -4.534 1.00 92.12 283 MET A O 1
ATOM 2240 N N . GLY A 1 284 ? -26.270 -1.048 -6.700 1.00 89.69 284 GLY A N 1
ATOM 2241 C CA . GLY A 1 284 ? -27.377 -0.107 -6.517 1.00 89.69 284 GLY A CA 1
ATOM 2242 C C . GLY A 1 284 ? -27.027 1.048 -5.572 1.00 89.69 284 GLY A C 1
ATOM 2243 O O . GLY A 1 284 ? -27.629 1.153 -4.505 1.00 89.69 284 GLY A O 1
ATOM 2244 N N . PRO A 1 285 ? -26.046 1.908 -5.912 1.00 92.38 285 PRO A N 1
ATOM 2245 C CA . PRO A 1 285 ? -25.791 3.116 -5.136 1.00 92.38 285 PRO A CA 1
ATOM 2246 C C . PRO A 1 285 ? -27.060 3.976 -5.074 1.00 92.38 285 PRO A C 1
ATOM 2248 O O . PRO A 1 285 ? -27.617 4.343 -6.110 1.00 92.38 285 PRO A O 1
ATOM 2251 N N . ARG A 1 286 ? -27.513 4.313 -3.860 1.00 89.50 286 ARG A N 1
ATOM 2252 C CA . ARG A 1 286 ? -28.716 5.145 -3.649 1.00 89.50 286 ARG A CA 1
ATOM 2253 C C . ARG A 1 286 ? -28.492 6.614 -3.992 1.00 89.50 286 ARG A C 1
ATOM 2255 O O . ARG A 1 286 ? -29.440 7.341 -4.277 1.00 89.50 286 ARG A O 1
ATOM 2262 N N . GLU A 1 287 ? -27.236 7.039 -3.982 1.00 87.31 287 GLU A N 1
ATOM 2263 C CA . GLU A 1 287 ? -26.785 8.351 -4.424 1.00 87.31 287 GLU A CA 1
ATOM 2264 C C . GLU A 1 287 ? -25.431 8.239 -5.132 1.00 87.31 287 GLU A C 1
ATOM 2266 O O . GLU A 1 287 ? -24.740 7.224 -5.042 1.00 87.31 287 GLU A O 1
ATOM 2271 N N . HIS A 1 288 ? -25.036 9.288 -5.853 1.00 87.00 288 HIS A N 1
ATOM 2272 C CA . HIS A 1 288 ? -23.710 9.329 -6.456 1.00 87.00 288 HIS A CA 1
ATOM 2273 C C . HIS A 1 288 ? -22.648 9.672 -5.404 1.00 87.00 288 HIS A C 1
ATOM 2275 O O . HIS A 1 288 ? -22.682 10.748 -4.805 1.00 87.00 288 HIS A O 1
ATOM 2281 N N . PHE A 1 289 ? -21.676 8.771 -5.246 1.00 88.31 289 PHE A N 1
ATOM 2282 C CA . PHE A 1 289 ? -20.564 8.940 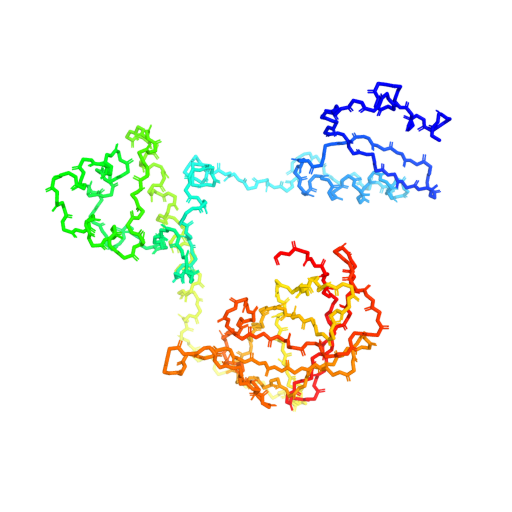-4.320 1.00 88.31 289 PHE A CA 1
ATOM 2283 C C . PHE A 1 289 ? -19.325 9.539 -4.995 1.00 88.31 289 PHE A C 1
ATOM 2285 O O . PHE A 1 289 ? -18.679 8.866 -5.801 1.00 88.31 289 PHE A O 1
ATOM 2292 N N . SER A 1 290 ? -18.953 10.764 -4.621 1.00 87.56 290 SER A N 1
ATOM 2293 C CA . SER A 1 290 ? -17.764 11.467 -5.126 1.00 87.56 290 SER A CA 1
ATOM 2294 C C . SER A 1 290 ? -16.568 11.352 -4.174 1.00 87.56 290 SER A C 1
ATOM 2296 O O . SER A 1 290 ? -16.717 11.221 -2.953 1.00 87.56 290 SER A O 1
ATOM 2298 N N . SER A 1 291 ? -15.351 11.443 -4.717 1.00 86.69 291 SER A N 1
ATOM 2299 C CA . SER A 1 291 ? -14.108 11.366 -3.945 1.00 86.69 291 SER A CA 1
ATOM 2300 C C . SER A 1 291 ? -14.097 12.304 -2.729 1.00 86.69 291 SER A C 1
ATOM 2302 O O . SER A 1 291 ? -14.397 13.494 -2.813 1.00 86.69 291 SER A O 1
ATOM 2304 N N . GLY A 1 292 ? -13.701 11.760 -1.576 1.00 84.94 292 GLY A N 1
ATOM 2305 C CA . GLY A 1 292 ? -13.665 12.456 -0.288 1.00 84.94 292 GLY A CA 1
ATOM 2306 C C . GLY A 1 292 ? -14.890 12.218 0.598 1.00 84.94 292 GLY A C 1
ATOM 2307 O O . GLY A 1 292 ? -14.786 12.416 1.812 1.00 84.94 292 GLY A O 1
ATOM 2308 N N . GLN A 1 293 ? -16.004 11.737 0.037 1.00 90.19 293 GLN A N 1
ATOM 2309 C CA . GLN A 1 293 ? -17.146 11.273 0.825 1.00 90.19 293 GLN A CA 1
ATOM 2310 C C . GLN A 1 293 ? -16.815 9.987 1.586 1.00 90.19 293 GLN A C 1
ATOM 2312 O O . GLN A 1 293 ? -15.794 9.331 1.345 1.00 90.19 293 GLN A O 1
ATOM 2317 N N . LYS A 1 294 ? -17.672 9.650 2.549 1.00 91.00 294 LYS A N 1
ATOM 2318 C CA . LYS A 1 294 ? -17.556 8.438 3.352 1.00 91.00 294 LYS A CA 1
ATOM 2319 C C . LYS A 1 294 ? -18.812 7.598 3.219 1.00 91.00 294 LYS A C 1
ATOM 2321 O O . LYS A 1 294 ? -19.908 8.141 3.182 1.00 91.00 294 LYS A O 1
ATOM 2326 N N . VAL A 1 295 ? -18.612 6.294 3.195 1.00 92.62 295 VAL A N 1
ATOM 2327 C CA . VAL A 1 295 ? -19.653 5.274 3.227 1.00 92.62 295 VAL A CA 1
ATOM 2328 C C . VAL A 1 295 ? -19.393 4.426 4.462 1.00 92.62 295 VAL A C 1
ATOM 2330 O O . VAL A 1 295 ? -18.252 4.052 4.722 1.00 92.62 295 VAL A O 1
ATOM 2333 N N . ASP A 1 296 ? -20.427 4.098 5.221 1.00 93.31 296 ASP A N 1
ATOM 2334 C CA . ASP A 1 296 ? -20.292 3.146 6.318 1.00 93.31 296 ASP A CA 1
ATOM 2335 C C . ASP A 1 296 ? -20.612 1.735 5.818 1.00 93.31 296 ASP A C 1
ATOM 2337 O O . ASP A 1 296 ? -21.591 1.518 5.103 1.00 93.31 296 ASP A O 1
ATOM 2341 N N . MET A 1 297 ? -19.759 0.773 6.164 1.00 92.88 297 MET A N 1
ATOM 2342 C CA . MET A 1 297 ? -19.936 -0.643 5.847 1.00 92.88 297 MET A CA 1
ATOM 2343 C C . MET A 1 297 ? -19.926 -1.465 7.129 1.00 92.88 297 MET A C 1
ATOM 2345 O O . MET A 1 297 ? -19.032 -1.304 7.958 1.00 92.88 297 MET A O 1
ATOM 2349 N N . THR A 1 298 ? -20.878 -2.378 7.275 1.00 94.00 298 THR A N 1
ATOM 2350 C CA . THR A 1 298 ? -20.991 -3.285 8.418 1.00 94.00 298 THR A CA 1
ATOM 2351 C C . THR A 1 298 ? -20.661 -4.706 7.990 1.00 94.00 298 THR A C 1
ATOM 2353 O O . THR A 1 298 ? -21.316 -5.274 7.123 1.00 94.00 298 THR A O 1
ATOM 2356 N N . LEU A 1 299 ? -19.643 -5.289 8.619 1.00 92.50 299 LEU A N 1
ATOM 2357 C CA . LEU A 1 299 ? -19.204 -6.662 8.399 1.00 92.50 299 LEU A CA 1
ATOM 2358 C C . LEU A 1 299 ? -19.748 -7.549 9.519 1.00 92.50 299 LEU A C 1
ATOM 2360 O O . LEU A 1 299 ? -19.580 -7.216 10.692 1.00 92.50 299 LEU A O 1
ATOM 2364 N N . THR A 1 300 ? -20.376 -8.666 9.163 1.00 90.56 300 THR A N 1
ATOM 2365 C CA . THR A 1 300 ? -20.895 -9.669 10.103 1.00 90.56 300 THR A CA 1
ATOM 2366 C C . THR A 1 300 ? -20.062 -10.944 10.010 1.00 90.56 300 THR A C 1
ATOM 2368 O O . THR A 1 300 ? -19.932 -11.526 8.930 1.00 90.56 300 THR A O 1
ATOM 2371 N N . PHE A 1 301 ? -19.513 -11.379 11.143 1.00 89.69 301 PHE A N 1
ATOM 2372 C CA . PHE A 1 301 ? -18.673 -12.574 11.253 1.00 89.69 301 PHE A CA 1
ATOM 2373 C C . PHE A 1 301 ? -19.452 -13.776 11.805 1.00 89.69 301 PHE A C 1
ATOM 2375 O O . PHE A 1 301 ? -20.557 -13.619 12.329 1.00 89.69 301 PHE A O 1
ATOM 2382 N N . ASN A 1 302 ? -18.887 -14.981 11.705 1.00 85.56 302 ASN A N 1
ATOM 2383 C CA . ASN A 1 302 ? -19.514 -16.219 12.183 1.00 85.56 302 ASN A CA 1
ATOM 2384 C C . ASN A 1 302 ? -19.779 -16.272 13.689 1.00 85.56 302 ASN A C 1
ATOM 2386 O O . ASN A 1 302 ? -20.699 -16.976 14.091 1.00 85.56 302 ASN A O 1
ATOM 2390 N N . SER A 1 303 ? -19.062 -15.502 14.511 1.00 80.69 303 SER A N 1
ATOM 2391 C CA . SER A 1 303 ? -19.422 -15.317 15.929 1.00 80.69 303 SER A CA 1
ATOM 2392 C C . SER A 1 303 ? -20.726 -14.536 16.148 1.00 80.69 303 SER A C 1
ATOM 2394 O O . SER A 1 303 ? -21.178 -14.399 17.281 1.00 80.69 303 SER A O 1
ATOM 2396 N N . GLY A 1 304 ? -21.313 -13.954 15.096 1.00 81.56 304 GLY A N 1
ATOM 2397 C CA . GLY A 1 304 ? -22.420 -13.000 15.188 1.00 81.56 304 GLY A CA 1
ATOM 2398 C C . GLY A 1 304 ? -21.970 -11.563 15.471 1.00 81.56 304 GLY A C 1
ATOM 2399 O O . GLY A 1 304 ? -22.795 -10.645 15.456 1.00 81.56 304 GLY A O 1
ATOM 2400 N N . LYS A 1 305 ? -20.667 -11.329 15.684 1.00 85.00 305 LYS A N 1
ATOM 2401 C CA . LYS A 1 305 ? -20.117 -9.986 15.874 1.00 85.00 305 LYS A CA 1
ATOM 2402 C C . LYS A 1 305 ? -20.271 -9.152 14.604 1.00 85.00 305 LYS A C 1
ATOM 2404 O O . LYS A 1 305 ? -19.955 -9.598 13.500 1.00 85.00 305 LYS A O 1
ATOM 2409 N N . LYS A 1 306 ? -20.699 -7.903 14.790 1.00 90.31 306 LYS A N 1
ATOM 2410 C CA . LYS A 1 306 ? -20.796 -6.893 13.735 1.00 90.31 306 LYS A CA 1
ATOM 2411 C C . LYS A 1 306 ? -19.749 -5.807 13.941 1.00 90.31 306 LYS A C 1
ATOM 2413 O O . LYS A 1 306 ? -19.600 -5.296 15.050 1.00 90.31 306 LYS A O 1
ATOM 2418 N N . GLN A 1 307 ? -19.039 -5.443 12.880 1.00 89.31 307 GLN A N 1
ATOM 2419 C CA . GLN A 1 307 ? -18.046 -4.374 12.900 1.00 89.31 307 GLN A CA 1
ATOM 2420 C C . GLN A 1 307 ? -18.333 -3.377 11.785 1.00 89.31 307 GLN A C 1
ATOM 2422 O O . GLN A 1 307 ? -18.294 -3.728 10.607 1.00 89.31 307 GLN A O 1
ATOM 2427 N N . THR A 1 308 ? -18.602 -2.131 12.166 1.00 90.94 308 THR A N 1
ATOM 2428 C CA . THR A 1 308 ? -18.833 -1.039 11.218 1.00 90.94 308 THR A CA 1
ATOM 2429 C C . THR A 1 308 ? -17.537 -0.280 10.960 1.00 90.94 308 THR A C 1
ATOM 2431 O O . THR A 1 308 ? -16.822 0.085 11.894 1.00 90.94 308 THR A O 1
ATOM 2434 N N . VAL A 1 309 ? -17.232 -0.037 9.688 1.00 90.00 309 VAL A N 1
ATOM 2435 C CA . VAL A 1 309 ? -16.080 0.735 9.226 1.00 90.00 309 VAL A CA 1
ATOM 2436 C C . VAL A 1 309 ? -16.540 1.846 8.292 1.00 90.00 309 VAL A C 1
ATOM 2438 O O . VAL A 1 309 ? -17.304 1.612 7.361 1.00 90.00 309 VAL A O 1
ATOM 2441 N N . SER A 1 310 ? -16.038 3.057 8.528 1.00 90.94 310 SER A N 1
ATOM 2442 C CA . SER A 1 310 ? -16.282 4.202 7.652 1.00 90.94 310 SER A CA 1
ATOM 2443 C C . SER A 1 310 ? -15.188 4.279 6.587 1.00 90.94 310 SER A C 1
ATOM 2445 O O . SER A 1 310 ? -14.028 4.585 6.886 1.00 90.94 310 SER A O 1
ATOM 2447 N N . VAL A 1 311 ? -15.541 3.969 5.343 1.00 92.06 311 VAL A N 1
ATOM 2448 C CA . VAL A 1 311 ? -14.644 3.944 4.181 1.00 92.06 311 VAL A CA 1
ATOM 2449 C C . VAL A 1 311 ? -14.725 5.227 3.377 1.00 92.06 311 VAL A C 1
ATOM 2451 O O . VAL A 1 311 ? -15.801 5.756 3.134 1.00 92.06 311 VAL A O 1
ATOM 2454 N N . LYS A 1 312 ? -13.573 5.723 2.919 1.00 93.88 312 LYS A N 1
ATOM 2455 C CA . LYS A 1 312 ? -13.517 6.900 2.044 1.00 93.88 312 LYS A CA 1
ATOM 2456 C C . LYS A 1 312 ? -13.693 6.509 0.584 1.00 93.88 312 LYS A C 1
ATOM 2458 O O . LYS A 1 312 ? -13.100 5.534 0.131 1.00 93.88 312 LYS A O 1
ATOM 2463 N N . VAL A 1 313 ? -14.428 7.328 -0.152 1.00 92.12 313 VAL A N 1
ATOM 2464 C CA . VAL A 1 313 ? -14.550 7.242 -1.607 1.00 92.12 313 VAL A CA 1
ATOM 2465 C C . VAL A 1 313 ? -13.344 7.934 -2.243 1.00 92.12 313 VAL A C 1
ATOM 2467 O O . VAL A 1 313 ? -12.933 9.002 -1.780 1.00 92.12 313 VAL A O 1
ATOM 2470 N N . ALA A 1 314 ? -12.750 7.337 -3.275 1.00 87.25 314 ALA A N 1
ATOM 2471 C CA . ALA A 1 314 ? -11.608 7.900 -3.991 1.00 87.25 314 ALA A CA 1
ATOM 2472 C C . ALA A 1 314 ? -11.643 7.579 -5.493 1.00 87.25 314 ALA A C 1
ATOM 2474 O O . ALA A 1 314 ? -11.928 6.448 -5.893 1.00 87.25 314 ALA A O 1
ATOM 2475 N N . ALA A 1 315 ? -11.261 8.558 -6.314 1.00 81.25 315 ALA A N 1
ATOM 2476 C CA . ALA A 1 315 ? -10.967 8.376 -7.732 1.00 81.25 315 ALA A CA 1
ATOM 2477 C C . ALA A 1 315 ? -9.534 7.834 -7.886 1.00 81.25 315 ALA A C 1
ATOM 2479 O O . ALA A 1 315 ? -8.572 8.599 -7.957 1.00 81.25 315 ALA A O 1
ATOM 2480 N N . ARG A 1 316 ? -9.372 6.511 -7.836 1.00 60.31 316 ARG A N 1
ATOM 2481 C CA . ARG A 1 316 ? -8.100 5.818 -8.089 1.00 60.31 316 ARG A CA 1
ATOM 2482 C C . ARG A 1 316 ? -8.275 4.750 -9.157 1.00 60.31 316 ARG A C 1
ATOM 2484 O O . ARG A 1 316 ? -9.382 4.172 -9.267 1.00 60.31 316 ARG A O 1
#

Secondary structure (DSSP, 8-state):
-GGGT---GGGTT--------EEEEETTTTEEEEE-TTS-HHHHHHHIIIIIT-TTS-------GGGSPPPP---HHHHHIIIIITTT---SSSPPTT-SS---TTHHHHS-HHHHHHHHH-HHHHHHTT-HHHHHHHHHTTT-PPP-----HHHHHHHHHHHHHHHHHHHHHHHTT---------------------EEEEEEEEEPPPTT-SEEEEEEEEEE-SSS-EEEEEEE-TTEEEEEEEEEEEETTEEEEEE-S-EEE-TT-EEEE-TTSEEEEEEEESS---TT-EEEEEEEETTS-EEEEEEEEE--

pLDDT: mean 79.74, std 16.24, range [35.38, 95.44]

Radius of gyration: 25.94 Å; chains: 1; bounding box: 60×66×58 Å

Sequence (316 aa):
RKKLGLYIAEIQDGSNNHNVSMIIGNQATGRWMKRSPFENPHLLADQIGNWLTGWKARQARSGDYANAPELRNISRGEQIFRTRCISCHSLTGKELAGALGPDLLGVNQRREKRWLYDWLKAPDQMLKKKDPIAIGLYNQYNKLAMPNMRLNKEEAQVLLDYIESETQRIQGSSAQVKSDTPVTTVFTVSHEELATDVVAIMNSWVREAHANARVNAGYMTLVNVSSEDVRLLKVESDAFDSVEVHEMTMVDGMMEMNELKELVIPAKGQIKFEPGGKHLMLMGPREHFSSGQKVDMTLTFNSGKKQTVSVKVAAR